Protein AF-0000000086130783 (afdb_homodimer)

Nearest PDB structures (foldseek):
  8cgx-assembly1_A  TM=9.497E-01  e=1.795E-21  Neurospora crassa
  8qnu-assembly1_A  TM=9.470E-01  e=1.239E-20  Metarhizium robertsii
  8qlx-assembly1_A  TM=9.539E-01  e=2.656E-20  Pyricularia grisea
  8qlw-assembly1_A-2  TM=9.374E-01  e=4.646E-20  Purpureocillium lilacinum
  8qlu-assembly1_A-2  TM=9.446E-01  e=1.550E-18  Aspergillus fumigatus

InterPro domains:
  IPR001884 Translation elongation factor IF5A-like [PTHR11673] (7-149)
  IPR008991 Translation protein SH3-like domain superfamily [SSF50104] (8-76)
  IPR012340 Nucleic acid-binding, OB-fold [G3DSA:2.40.50.140] (77-151)
  IPR012340 Nucleic acid-binding, OB-fold [SSF50249] (79-147)
  IPR014722 Large ribosomal subunit protein uL2, domain 2 [G3DSA:2.30.30.30] (4-76)
  IPR020189 Translation initiation factor 5A, C-terminal [PF01287] (79-144)
  IPR037318 Hex1, S1 domain [cd04469] (77-151)
  IPR048670 Translation initiation factor 5A-like, N-terminal [PF21485] (9-58)

Sequence (302 aa):
MGYFDEDVTIPCHHIRIGDILMLQGHPCQVIRISSSNATGQHRYLGVDLFTKQLHEESSQVHNPAPSVVVQTMRGPIMKQYRVLDLQDGNVVAMTETGDVKQSLPVSEQSNLWERLSKAFDSGRGSLRVLVVHHHGKEMAVDMKVLHGSSLMGYFDEDVTIPCHHIRIGDILMLQGHPCQVIRISSSNATGQHRYLGVDLFTKQLHEESSQVHNPAPSVVVQTMRGPIMKQYRVLDLQDGNVVAMTETGDVKQSLPVSEQSNLWERLSKAFDSGRGSLRVLVVHHHGKEMAVDMKVLHGSSL

pLDDT: mean 90.63, std 14.12, range [24.47, 98.81]

Structure (mmCIF, N/CA/C/O backbone):
data_AF-0000000086130783-model_v1
#
loop_
_entity.id
_entity.type
_entity.pdbx_description
1 polymer 'Translational initiation'
#
loop_
_atom_site.group_PDB
_atom_site.id
_atom_site.type_symbol
_atom_site.label_atom_id
_atom_site.label_alt_id
_atom_site.label_comp_id
_atom_site.label_asym_id
_atom_site.label_entity_id
_atom_site.label_seq_id
_atom_site.pdbx_PDB_ins_code
_atom_site.Cartn_x
_atom_site.Cartn_y
_atom_site.Cartn_z
_atom_site.occupancy
_atom_site.B_iso_or_equiv
_atom_site.auth_seq_id
_atom_site.auth_comp_id
_atom_site.auth_asym_id
_atom_site.auth_atom_id
_atom_site.pdbx_PDB_model_num
ATOM 1 N N . MET A 1 1 ? 9.125 9.633 27.062 1 25.17 1 MET A N 1
ATOM 2 C CA . MET A 1 1 ? 8.125 9.727 26 1 25.17 1 MET A CA 1
ATOM 3 C C . MET A 1 1 ? 8.336 8.633 24.953 1 25.17 1 MET A C 1
ATOM 5 O O . MET A 1 1 ? 9.398 8.562 24.344 1 25.17 1 MET A O 1
ATOM 9 N N . GLY A 1 2 ? 8.047 7.445 25.25 1 31.38 2 GLY A N 1
ATOM 10 C CA . GLY A 1 2 ? 8.375 6.238 24.5 1 31.38 2 GLY A CA 1
ATOM 11 C C . GLY A 1 2 ? 8.266 6.422 23 1 31.38 2 GLY A C 1
ATOM 12 O O . GLY A 1 2 ? 7.199 6.785 22.484 1 31.38 2 GLY A O 1
ATOM 13 N N . TYR A 1 3 ? 9.352 6.895 22.359 1 35.22 3 TYR A N 1
ATOM 14 C CA . TYR A 1 3 ? 9.445 6.949 20.906 1 35.22 3 TYR A CA 1
ATOM 15 C C . TYR A 1 3 ? 8.742 5.75 20.266 1 35.22 3 TYR A C 1
ATOM 17 O O . TYR A 1 3 ? 9.094 4.602 20.547 1 35.22 3 TYR A O 1
ATOM 25 N N . PHE A 1 4 ? 7.559 5.539 20.547 1 43.38 4 PHE A N 1
ATOM 26 C CA . PHE A 1 4 ? 6.926 4.559 19.672 1 43.38 4 PHE A CA 1
ATOM 27 C C . PHE A 1 4 ? 7.613 4.52 18.312 1 43.38 4 PHE A C 1
ATOM 29 O O . PHE A 1 4 ? 7.762 5.555 17.656 1 43.38 4 PHE A O 1
ATOM 36 N N . ASP A 1 5 ? 8.852 4.098 18.172 1 52.47 5 ASP A N 1
ATOM 37 C CA . ASP A 1 5 ? 9.555 3.818 16.922 1 52.47 5 ASP A CA 1
ATOM 38 C C . ASP A 1 5 ? 8.578 3.488 15.805 1 52.47 5 ASP A C 1
ATOM 40 O O . ASP A 1 5 ? 7.988 2.406 15.781 1 52.47 5 ASP A O 1
ATOM 44 N N . GLU A 1 6 ? 7.5 4.309 15.391 1 69.94 6 GLU A N 1
ATOM 45 C CA . GLU A 1 6 ? 6.133 4.195 14.891 1 69.94 6 GLU A CA 1
ATOM 46 C C . GLU A 1 6 ? 6.117 3.965 13.383 1 69.94 6 GLU A C 1
ATOM 48 O O . GLU A 1 6 ? 5.859 4.891 12.609 1 69.94 6 GLU A O 1
ATOM 53 N N . ASP A 1 7 ? 6.816 2.984 12.93 1 89.56 7 ASP A N 1
ATOM 54 C CA . ASP A 1 7 ? 6.707 2.674 11.508 1 89.56 7 ASP A CA 1
ATOM 55 C C . ASP A 1 7 ? 5.547 1.715 11.242 1 89.56 7 ASP A C 1
ATOM 57 O O . ASP A 1 7 ? 5.051 1.067 12.164 1 89.56 7 ASP A O 1
ATOM 61 N N . VAL A 1 8 ? 5.105 1.788 10.102 1 93.62 8 VAL A N 1
ATOM 62 C CA . VAL A 1 8 ? 4.094 0.854 9.625 1 93.62 8 VAL A CA 1
ATOM 63 C C . VAL A 1 8 ? 4.703 -0.081 8.578 1 93.62 8 VAL A C 1
ATOM 65 O O . VAL A 1 8 ? 5.633 0.3 7.863 1 93.62 8 VAL A O 1
ATOM 68 N N . THR A 1 9 ? 4.254 -1.337 8.539 1 95.56 9 THR A N 1
ATOM 69 C CA . THR A 1 9 ? 4.684 -2.301 7.531 1 95.56 9 THR A CA 1
ATOM 70 C C . THR A 1 9 ? 3.754 -2.271 6.32 1 95.56 9 THR A C 1
ATOM 72 O O . THR A 1 9 ? 2.531 -2.262 6.473 1 95.56 9 THR A O 1
ATOM 75 N N . ILE A 1 10 ? 4.328 -2.305 5.121 1 97.38 10 ILE A N 1
ATOM 76 C CA . ILE A 1 10 ? 3.562 -2.176 3.889 1 97.38 10 ILE A CA 1
ATOM 77 C C . ILE A 1 10 ? 3.918 -3.318 2.939 1 97.38 10 ILE A C 1
ATOM 79 O O . ILE A 1 10 ? 5.09 -3.51 2.602 1 97.38 10 ILE A O 1
ATOM 83 N N . PRO A 1 11 ? 2.955 -4.098 2.467 1 96.38 11 PRO A N 1
ATOM 84 C CA . PRO A 1 11 ? 3.287 -5.059 1.41 1 96.38 11 PRO A CA 1
ATOM 85 C C . PRO A 1 11 ? 3.84 -4.383 0.156 1 96.38 11 PRO A C 1
ATOM 87 O O . PRO A 1 11 ? 3.27 -3.4 -0.323 1 96.38 11 PRO A O 1
ATOM 90 N N . CYS A 1 12 ? 4.852 -4.883 -0.458 1 96.94 12 CYS A N 1
ATOM 91 C CA . CYS A 1 12 ? 5.656 -4.219 -1.479 1 96.94 12 CYS A CA 1
ATOM 92 C C . CYS A 1 12 ? 4.848 -3.998 -2.752 1 96.94 12 CYS A C 1
ATOM 94 O O . CYS A 1 12 ? 5.039 -3 -3.449 1 96.94 12 CYS A O 1
ATOM 96 N N . HIS A 1 13 ? 4.043 -4.945 -3.059 1 93.31 13 HIS A N 1
ATOM 97 C CA . HIS A 1 13 ? 3.352 -4.848 -4.34 1 93.31 13 HIS A CA 1
ATOM 98 C C . HIS A 1 13 ? 2.42 -3.641 -4.375 1 93.31 13 HIS A C 1
ATOM 100 O O . HIS A 1 13 ? 1.948 -3.246 -5.441 1 93.31 13 HIS A O 1
ATOM 106 N N . HIS A 1 14 ? 2.123 -2.939 -3.213 1 97.19 14 HIS A N 1
ATOM 107 C CA . HIS A 1 14 ? 1.274 -1.756 -3.156 1 97.19 14 HIS A CA 1
ATOM 108 C C . HIS A 1 14 ? 2.105 -0.479 -3.211 1 97.19 14 HIS A C 1
ATOM 110 O O . HIS A 1 14 ? 1.555 0.621 -3.309 1 97.19 14 HIS A O 1
ATOM 116 N N . ILE A 1 15 ? 3.359 -0.561 -3.117 1 98.06 15 ILE A N 1
ATOM 117 C CA . ILE A 1 15 ? 4.23 0.609 -3.068 1 98.06 15 ILE A CA 1
ATOM 118 C C . ILE A 1 15 ? 4.496 1.112 -4.484 1 98.06 15 ILE A C 1
ATOM 120 O O . ILE A 1 15 ? 4.73 0.318 -5.398 1 98.06 15 ILE A O 1
ATOM 124 N N . ARG A 1 16 ? 4.43 2.395 -4.703 1 97.44 16 ARG A N 1
ATOM 125 C CA . ARG A 1 16 ? 4.668 3.039 -5.992 1 97.44 16 ARG A CA 1
ATOM 126 C C . ARG A 1 16 ? 5.668 4.184 -5.855 1 97.44 16 ARG A C 1
ATOM 128 O O . ARG A 1 16 ? 5.98 4.609 -4.742 1 97.44 16 ARG A O 1
ATOM 135 N N . ILE A 1 17 ? 6.152 4.566 -7.062 1 97.5 17 ILE A N 1
ATOM 136 C CA . ILE A 1 17 ? 6.996 5.754 -7.098 1 97.5 17 ILE A CA 1
ATOM 137 C C . ILE A 1 17 ? 6.238 6.941 -6.516 1 97.5 17 ILE A C 1
ATOM 139 O O . ILE A 1 17 ? 5.055 7.137 -6.812 1 97.5 17 ILE A O 1
ATOM 143 N N . GLY A 1 18 ? 6.855 7.742 -5.68 1 96.12 18 GLY A N 1
ATOM 144 C CA . GLY A 1 18 ? 6.238 8.883 -5.023 1 96.12 18 GLY A CA 1
ATOM 145 C C . GLY A 1 18 ? 5.844 8.602 -3.584 1 96.12 18 GLY A C 1
ATOM 146 O O . GLY A 1 18 ? 5.656 9.531 -2.795 1 96.12 18 GLY A O 1
ATOM 147 N N . ASP A 1 19 ? 5.688 7.309 -3.207 1 97.12 19 ASP A N 1
ATOM 148 C CA . ASP A 1 19 ? 5.402 6.945 -1.822 1 97.12 19 ASP A CA 1
ATOM 149 C C . ASP A 1 19 ? 6.594 7.246 -0.917 1 97.12 19 ASP A C 1
ATOM 151 O O . ASP A 1 19 ? 7.719 7.398 -1.396 1 97.12 19 ASP A O 1
ATOM 155 N N . ILE A 1 20 ? 6.34 7.379 0.334 1 97.06 20 ILE A N 1
ATOM 156 C CA . ILE A 1 20 ? 7.395 7.648 1.306 1 97.06 20 ILE A CA 1
ATOM 157 C C . ILE A 1 20 ? 7.688 6.387 2.113 1 97.06 20 ILE A C 1
ATOM 159 O O . ILE A 1 20 ? 6.77 5.758 2.648 1 97.06 20 ILE A O 1
ATOM 163 N N . LEU A 1 21 ? 8.898 5.984 2.186 1 98.12 21 LEU A N 1
ATOM 164 C CA . LEU A 1 21 ? 9.391 4.82 2.92 1 98.12 21 LEU A CA 1
ATOM 165 C C . LEU A 1 21 ? 10.547 5.203 3.834 1 98.12 21 LEU A C 1
ATOM 167 O O . LEU A 1 21 ? 11.188 6.234 3.627 1 98.12 21 LEU A O 1
ATOM 171 N N . MET A 1 22 ? 10.703 4.391 4.84 1 98.12 22 MET A N 1
ATOM 172 C CA . MET A 1 22 ? 11.953 4.434 5.598 1 98.12 22 MET A CA 1
ATOM 173 C C . MET A 1 22 ? 13.039 3.629 4.895 1 98.12 22 MET A C 1
ATOM 175 O O . MET A 1 22 ? 12.992 2.398 4.871 1 98.12 22 MET A O 1
ATOM 179 N N . LEU A 1 23 ? 14 4.305 4.309 1 98.31 23 LEU A N 1
ATOM 180 C CA . LEU A 1 23 ? 15.141 3.656 3.662 1 98.31 23 LEU A CA 1
ATOM 181 C C . LEU A 1 23 ? 16.422 3.912 4.438 1 98.31 23 LEU A C 1
ATOM 183 O O . LEU A 1 23 ? 16.859 5.059 4.559 1 98.31 23 LEU A O 1
ATOM 187 N N . GLN A 1 24 ? 16.969 2.818 4.934 1 97.94 24 GLN A N 1
ATOM 188 C CA . GLN A 1 24 ? 18.188 2.906 5.746 1 97.94 24 GLN A CA 1
ATOM 189 C C . GLN A 1 24 ? 18.016 3.926 6.871 1 97.94 24 GLN A C 1
ATOM 191 O O . GLN A 1 24 ? 18.906 4.746 7.105 1 97.94 24 GLN A O 1
ATOM 196 N N . GLY A 1 25 ? 16.859 3.934 7.461 1 96.56 25 GLY A N 1
ATOM 197 C CA . GLY A 1 25 ? 16.594 4.742 8.641 1 96.56 25 GLY A CA 1
ATOM 198 C C . GLY A 1 25 ? 16.219 6.18 8.305 1 96.56 25 GLY A C 1
ATOM 199 O O . GLY A 1 25 ? 16.141 7.027 9.195 1 96.56 25 GLY A O 1
ATOM 200 N N . HIS A 1 26 ? 16.078 6.52 7.012 1 97.06 26 HIS A N 1
ATOM 201 C CA . HIS A 1 26 ? 15.734 7.871 6.574 1 97.06 26 HIS A CA 1
ATOM 202 C C . HIS A 1 26 ? 14.398 7.895 5.844 1 97.06 26 HIS A C 1
ATOM 204 O O . HIS A 1 26 ? 14.141 7.043 4.988 1 97.06 26 HIS A O 1
ATOM 210 N N . PRO A 1 27 ? 13.461 8.844 6.262 1 97.12 27 PRO A N 1
ATOM 211 C CA . PRO A 1 27 ? 12.242 8.992 5.457 1 97.12 27 PRO A CA 1
ATOM 212 C C . PRO A 1 27 ? 12.531 9.5 4.043 1 97.12 27 PRO A C 1
ATOM 214 O O . PRO A 1 27 ? 13.016 10.625 3.875 1 97.12 27 PRO A O 1
ATOM 217 N N . CYS A 1 28 ? 12.195 8.672 3.033 1 97.81 28 CYS A N 1
ATOM 218 C CA . CYS A 1 28 ? 12.539 8.984 1.653 1 97.81 28 CYS A CA 1
ATOM 219 C C . CYS A 1 28 ? 11.328 8.875 0.744 1 97.81 28 CYS A C 1
ATOM 221 O O . CYS A 1 28 ? 10.477 8.008 0.938 1 97.81 28 CYS A O 1
ATOM 223 N N . GLN A 1 29 ? 11.273 9.75 -0.178 1 97.56 29 GLN A N 1
ATOM 224 C CA . GLN A 1 29 ? 10.328 9.57 -1.27 1 97.56 29 GLN A CA 1
ATOM 225 C C . GLN A 1 29 ? 10.898 8.656 -2.352 1 97.56 29 GLN A C 1
ATOM 227 O O . GLN A 1 29 ? 11.992 8.906 -2.863 1 97.56 29 GLN A O 1
ATOM 232 N N . VAL A 1 30 ? 10.203 7.645 -2.723 1 98.5 30 VAL A N 1
ATOM 233 C CA . VAL A 1 30 ? 10.664 6.648 -3.686 1 98.5 30 VAL A CA 1
ATOM 234 C C . VAL A 1 30 ? 10.719 7.262 -5.082 1 98.5 30 VAL A C 1
ATOM 236 O O . VAL A 1 30 ? 9.742 7.863 -5.543 1 98.5 30 VAL A O 1
ATOM 239 N N . ILE A 1 31 ? 11.812 7.086 -5.773 1 98.31 31 ILE A N 1
ATOM 240 C CA . ILE A 1 31 ? 11.93 7.648 -7.113 1 98.31 31 ILE A CA 1
ATOM 241 C C . ILE A 1 31 ? 12.227 6.535 -8.117 1 98.31 31 ILE A C 1
ATOM 243 O O . ILE A 1 31 ? 12.141 6.742 -9.328 1 98.31 31 ILE A O 1
ATOM 247 N N . ARG A 1 32 ? 12.625 5.367 -7.609 1 98.44 32 ARG A N 1
ATOM 248 C CA . ARG A 1 32 ? 12.883 4.219 -8.477 1 98.44 32 ARG A CA 1
ATOM 249 C C . ARG A 1 32 ? 12.586 2.91 -7.746 1 98.44 32 ARG A C 1
ATOM 251 O O . ARG A 1 32 ? 12.891 2.773 -6.559 1 98.44 32 ARG A O 1
ATOM 258 N N . ILE A 1 33 ? 12.008 2.012 -8.391 1 98.19 33 ILE A N 1
ATOM 259 C CA . ILE A 1 33 ? 11.758 0.654 -7.918 1 98.19 33 ILE A CA 1
ATOM 260 C C . ILE A 1 33 ? 12.352 -0.352 -8.906 1 98.19 33 ILE A C 1
ATOM 262 O O . ILE A 1 33 ? 12.117 -0.257 -10.109 1 98.19 33 ILE A O 1
ATOM 266 N N . SER A 1 34 ? 13.039 -1.198 -8.453 1 95.75 34 SER A N 1
ATOM 267 C CA . SER A 1 34 ? 13.617 -2.27 -9.266 1 95.75 34 SER A CA 1
ATOM 268 C C . SER A 1 34 ? 13.492 -3.617 -8.562 1 95.75 34 SER A C 1
ATOM 270 O O . SER A 1 34 ? 12.859 -3.721 -7.508 1 95.75 34 SER A O 1
ATOM 272 N N . SER A 1 35 ? 13.82 -4.648 -9.242 1 90.5 35 SER A N 1
ATOM 273 C CA . SER A 1 35 ? 13.75 -5.977 -8.641 1 90.5 35 SER A CA 1
ATOM 274 C C . SER A 1 35 ? 15.078 -6.715 -8.789 1 90.5 35 SER A C 1
ATOM 276 O O . SER A 1 35 ? 15.789 -6.531 -9.781 1 90.5 35 SER A O 1
ATOM 278 N N . SER A 1 36 ? 15.391 -7.461 -7.773 1 87 36 SER A N 1
ATOM 279 C CA . SER A 1 36 ? 16.562 -8.336 -7.832 1 87 36 SER A CA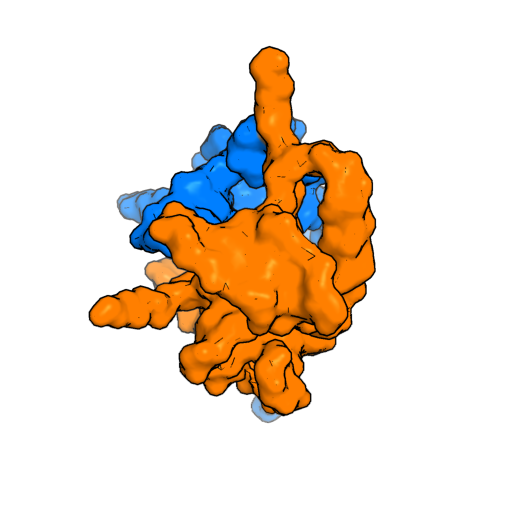 1
ATOM 280 C C . SER A 1 36 ? 16.266 -9.594 -8.633 1 87 36 SER A C 1
ATOM 282 O O . SER A 1 36 ? 15.336 -10.336 -8.32 1 87 36 SER A O 1
ATOM 284 N N . ASN A 1 37 ? 17.031 -9.891 -9.539 1 77.5 37 ASN A N 1
ATOM 285 C CA . ASN A 1 37 ? 16.844 -11.094 -10.344 1 77.5 37 ASN A CA 1
ATOM 286 C C . ASN A 1 37 ? 17.141 -12.352 -9.539 1 77.5 37 ASN A C 1
ATOM 288 O O . ASN A 1 37 ? 16.469 -13.375 -9.719 1 77.5 37 ASN A O 1
ATOM 292 N N . ALA A 1 38 ? 18.172 -12.227 -8.672 1 76 38 ALA A N 1
ATOM 293 C CA . ALA A 1 38 ? 18.625 -13.383 -7.91 1 76 38 ALA A CA 1
ATOM 294 C C . ALA A 1 38 ? 17.609 -13.773 -6.84 1 76 38 ALA A C 1
ATOM 296 O O . ALA A 1 38 ? 17.281 -14.953 -6.684 1 76 38 ALA A O 1
ATOM 297 N N . THR A 1 39 ? 17.062 -12.867 -6.168 1 81.19 39 THR A N 1
ATOM 298 C CA . THR A 1 39 ? 16.234 -13.156 -5 1 81.19 39 THR A CA 1
ATOM 299 C C . THR A 1 39 ? 14.773 -12.844 -5.285 1 81.19 39 THR A C 1
ATOM 301 O O . THR A 1 39 ? 13.883 -13.305 -4.57 1 81.19 39 THR A O 1
ATOM 304 N N . GLY A 1 40 ? 14.562 -12.008 -6.305 1 85.75 40 GLY A N 1
ATOM 305 C CA . GLY A 1 40 ? 13.211 -11.555 -6.578 1 85.75 40 GLY A CA 1
ATOM 306 C C . GLY A 1 40 ? 12.766 -10.414 -5.684 1 85.75 40 GLY A C 1
ATOM 307 O O . GLY A 1 40 ? 11.609 -9.984 -5.742 1 85.75 40 GLY A O 1
ATOM 308 N N . GLN A 1 41 ? 13.648 -9.883 -4.871 1 92.19 41 GLN A N 1
ATOM 309 C CA . GLN A 1 41 ? 13.328 -8.797 -3.955 1 92.19 41 GLN A CA 1
ATOM 310 C C . GLN A 1 41 ? 13.133 -7.484 -4.707 1 92.19 41 GLN A C 1
ATOM 312 O O . GLN A 1 41 ? 13.797 -7.238 -5.719 1 92.19 41 GLN A O 1
ATOM 317 N N . HIS A 1 42 ? 12.242 -6.672 -4.215 1 96.19 42 HIS A N 1
ATOM 318 C CA . HIS A 1 42 ? 12.133 -5.297 -4.695 1 96.19 42 HIS A CA 1
ATOM 319 C C . HIS A 1 42 ? 13.203 -4.41 -4.082 1 96.19 42 HIS A C 1
ATOM 321 O O . HIS A 1 42 ? 13.555 -4.566 -2.908 1 96.19 42 HIS A O 1
ATOM 327 N N . ARG A 1 43 ? 13.703 -3.588 -4.863 1 97.19 43 ARG A N 1
ATOM 328 C CA . ARG A 1 43 ? 14.672 -2.594 -4.422 1 97.19 43 ARG A CA 1
ATOM 329 C C . ARG A 1 43 ? 14.148 -1.179 -4.637 1 97.19 43 ARG A C 1
ATOM 331 O O . ARG A 1 43 ? 13.664 -0.849 -5.719 1 97.19 43 ARG A O 1
ATOM 338 N N . TYR A 1 44 ? 14.227 -0.356 -3.584 1 98.56 44 TYR A N 1
ATOM 339 C CA . TYR A 1 44 ? 13.68 0.998 -3.617 1 98.56 44 TYR A CA 1
ATOM 340 C C . TYR A 1 44 ? 14.789 2.033 -3.48 1 98.56 44 TYR A C 1
ATOM 342 O O . TYR A 1 44 ? 15.57 1.994 -2.527 1 98.56 44 TYR A O 1
ATOM 350 N N . LEU A 1 45 ? 14.891 2.891 -4.441 1 98.81 45 LEU A N 1
ATOM 351 C CA . LEU A 1 45 ? 15.719 4.09 -4.359 1 98.81 45 LEU A CA 1
ATOM 352 C C . LEU A 1 45 ? 14.867 5.32 -4.062 1 98.81 45 LEU A C 1
ATOM 354 O O . LEU A 1 45 ? 13.82 5.52 -4.684 1 98.81 45 LEU A O 1
ATOM 358 N N . GLY A 1 46 ? 15.273 6.094 -3.082 1 98.56 46 GLY A N 1
ATOM 359 C CA . GLY A 1 46 ? 14.508 7.277 -2.732 1 98.56 46 GLY A CA 1
ATOM 360 C C . GLY A 1 46 ? 15.383 8.445 -2.316 1 98.56 46 GLY A C 1
ATOM 361 O O . GLY A 1 46 ? 16.578 8.289 -2.084 1 98.56 46 GLY A O 1
ATOM 362 N N . VAL A 1 47 ? 14.828 9.625 -2.307 1 97.81 47 VAL A N 1
ATOM 363 C CA . VAL A 1 47 ? 15.453 10.867 -1.865 1 97.81 47 VAL A CA 1
ATOM 364 C C . VAL A 1 47 ? 14.969 11.219 -0.457 1 97.81 47 VAL A C 1
ATOM 366 O O . VAL A 1 47 ? 13.766 11.305 -0.208 1 97.81 47 VAL A O 1
ATOM 369 N N . ASP A 1 48 ? 15.906 11.352 0.475 1 97.62 48 ASP A N 1
ATOM 370 C CA . ASP A 1 48 ? 15.578 11.734 1.847 1 97.62 48 ASP A CA 1
ATOM 371 C C . ASP A 1 48 ? 14.844 13.07 1.885 1 97.62 48 ASP A C 1
ATOM 373 O O . ASP A 1 48 ? 15.289 14.047 1.287 1 97.62 48 ASP A O 1
ATOM 377 N N . LEU A 1 49 ? 13.789 13.117 2.629 1 96.38 49 LEU A N 1
ATOM 378 C CA . LEU A 1 49 ? 12.93 14.297 2.668 1 96.38 49 LEU A CA 1
ATOM 379 C C . LEU A 1 49 ? 13.648 15.469 3.311 1 96.38 49 LEU A C 1
ATOM 381 O O . LEU A 1 49 ? 13.367 16.625 2.99 1 96.38 49 LEU A O 1
ATOM 385 N N . PHE A 1 50 ? 14.57 15.227 4.191 1 96.31 50 PHE A N 1
ATOM 386 C CA . PHE A 1 50 ? 15.188 16.297 4.973 1 96.31 50 PHE A CA 1
ATOM 387 C C . PHE A 1 50 ? 16.562 16.641 4.422 1 96.31 50 PHE A C 1
ATOM 389 O O . PHE A 1 50 ? 16.906 17.812 4.262 1 96.31 50 PHE A O 1
ATOM 396 N N . THR A 1 51 ? 17.359 15.625 4.094 1 96.25 51 THR A N 1
ATOM 397 C CA . THR A 1 51 ? 18.766 15.875 3.742 1 96.25 51 THR A CA 1
ATOM 398 C C . THR A 1 51 ? 18.938 15.914 2.227 1 96.25 51 THR A C 1
ATOM 400 O O . THR A 1 51 ? 19.953 16.375 1.729 1 96.25 51 THR A O 1
ATOM 403 N N . LYS A 1 52 ? 18.047 15.391 1.46 1 96.44 52 LYS A N 1
ATOM 404 C CA . LYS A 1 52 ? 18.062 15.297 0.003 1 96.44 52 LYS A CA 1
ATOM 405 C C . LYS A 1 52 ? 19.094 14.281 -0.475 1 96.44 52 LYS A C 1
ATOM 407 O O . LYS A 1 52 ? 19.422 14.234 -1.662 1 96.44 52 LYS A O 1
ATOM 412 N N . GLN A 1 53 ? 19.547 13.516 0.423 1 98.31 53 GLN A N 1
ATOM 413 C CA . GLN A 1 53 ? 20.469 12.445 0.063 1 98.31 53 GLN A CA 1
ATOM 414 C C . GLN A 1 53 ? 19.719 11.234 -0.492 1 98.31 53 GLN A C 1
ATOM 416 O O . GLN A 1 53 ? 18.578 10.984 -0.118 1 98.31 53 GLN A O 1
ATOM 421 N N . LEU A 1 54 ? 20.375 10.516 -1.336 1 98.69 54 LEU A N 1
ATOM 422 C CA . LEU A 1 54 ? 19.828 9.289 -1.895 1 98.69 54 LEU A CA 1
ATOM 423 C C . LEU A 1 54 ? 20.031 8.109 -0.948 1 98.69 54 LEU A C 1
ATOM 425 O O . LEU A 1 54 ? 21.109 7.98 -0.35 1 98.69 54 LEU A O 1
ATOM 429 N N . HIS A 1 55 ? 19.031 7.336 -0.718 1 98.75 55 HIS A N 1
ATOM 430 C CA . HIS A 1 55 ? 19.141 6.078 0.014 1 98.75 55 HIS A CA 1
ATOM 431 C C . HIS A 1 55 ? 18.438 4.945 -0.738 1 98.75 55 HIS A C 1
ATOM 433 O O . HIS A 1 55 ? 17.422 5.168 -1.403 1 98.75 55 HIS A O 1
ATOM 439 N N . GLU A 1 56 ? 19 3.742 -0.636 1 98.62 56 GLU A N 1
ATOM 440 C CA . GLU A 1 56 ? 18.438 2.551 -1.271 1 98.62 56 GLU A CA 1
ATOM 441 C C . GLU A 1 56 ? 18.312 1.404 -0.273 1 98.62 56 GLU A C 1
ATOM 443 O O . GLU A 1 56 ? 19.188 1.207 0.572 1 98.62 56 GLU A O 1
ATOM 448 N N . GLU A 1 57 ? 17.25 0.675 -0.359 1 98.31 57 GLU A N 1
ATOM 449 C CA . GLU A 1 57 ? 17.016 -0.475 0.51 1 98.31 57 GLU A CA 1
ATOM 450 C C . GLU A 1 57 ? 16.125 -1.508 -0.167 1 98.31 57 GLU A C 1
ATOM 452 O O . GLU A 1 57 ? 15.234 -1.151 -0.938 1 98.31 57 GLU A O 1
ATOM 457 N N . SER A 1 58 ? 16.359 -2.797 0.08 1 97.81 58 SER A N 1
ATOM 458 C CA . SER A 1 58 ? 15.57 -3.889 -0.479 1 97.81 58 SER A CA 1
ATOM 459 C C . SER A 1 58 ? 14.445 -4.297 0.465 1 97.81 58 SER A C 1
ATOM 461 O O . SER A 1 58 ? 14.508 -4.035 1.668 1 97.81 58 SER A O 1
ATOM 463 N N . SER A 1 59 ? 13.453 -4.93 -0.122 1 98 59 SER A N 1
ATOM 464 C CA . SER A 1 59 ? 12.32 -5.418 0.648 1 98 59 SER A CA 1
ATOM 465 C C . SER A 1 59 ? 12.734 -6.523 1.612 1 98 59 SER A C 1
ATOM 467 O O . SER A 1 59 ? 13.734 -7.207 1.387 1 98 59 SER A O 1
ATOM 469 N N . GLN A 1 60 ? 12.047 -6.637 2.689 1 96.75 60 GLN A N 1
ATOM 470 C CA . GLN A 1 60 ? 12.172 -7.77 3.602 1 96.75 60 GLN A CA 1
ATOM 471 C C . GLN A 1 60 ? 11.289 -8.93 3.158 1 96.75 60 GLN A C 1
ATOM 473 O O . GLN A 1 60 ? 10.102 -8.734 2.859 1 96.75 60 GLN A O 1
ATOM 478 N N . VAL A 1 61 ? 11.773 -10.117 3.094 1 94.19 61 VAL A N 1
ATOM 479 C CA . VAL A 1 61 ? 11.039 -11.289 2.633 1 94.19 61 VAL A CA 1
ATOM 480 C C . VAL A 1 61 ? 10.656 -12.156 3.826 1 94.19 61 VAL A C 1
ATOM 482 O O . VAL A 1 61 ? 11.477 -12.414 4.707 1 94.19 61 VAL A O 1
ATOM 485 N N . HIS A 1 62 ? 9.414 -12.477 3.926 1 93.19 62 HIS A N 1
ATOM 486 C CA . HIS A 1 62 ? 8.891 -13.398 4.93 1 93.19 62 HIS A CA 1
ATOM 487 C C . HIS A 1 62 ? 8.164 -14.57 4.277 1 93.19 62 HIS A C 1
ATOM 489 O O . HIS A 1 62 ? 7.512 -14.406 3.242 1 93.19 62 HIS A O 1
ATOM 495 N N . ASN A 1 63 ? 8.297 -15.766 4.805 1 92.31 63 ASN A N 1
ATOM 496 C CA . ASN A 1 63 ? 7.598 -16.969 4.371 1 92.31 63 ASN A CA 1
ATOM 497 C C . ASN A 1 63 ? 6.766 -17.578 5.5 1 92.31 63 ASN A C 1
ATOM 499 O O . ASN A 1 63 ? 7.156 -18.578 6.09 1 92.31 63 ASN A O 1
ATOM 503 N N . PRO A 1 64 ? 5.578 -17 5.812 1 90 64 PRO A N 1
ATOM 504 C CA . PRO A 1 64 ? 4.793 -17.438 6.969 1 90 64 PRO A CA 1
ATOM 505 C C . PRO A 1 64 ? 4.23 -18.844 6.805 1 90 64 PRO A C 1
ATOM 507 O O . PRO A 1 64 ? 3.867 -19.484 7.793 1 90 64 PRO A O 1
ATOM 510 N N . ALA A 1 65 ? 4.027 -19.344 5.613 1 90.06 65 ALA A N 1
ATOM 511 C CA . ALA A 1 65 ? 3.529 -20.672 5.301 1 90.06 65 ALA A CA 1
ATOM 512 C C . ALA A 1 65 ? 4.086 -21.172 3.971 1 90.06 65 ALA A C 1
ATOM 514 O O . ALA A 1 65 ? 4.656 -20.406 3.201 1 90.06 65 ALA A O 1
ATOM 515 N N . PRO A 1 66 ? 3.953 -22.438 3.842 1 90.06 66 PRO A N 1
ATOM 516 C CA . PRO A 1 66 ? 4.395 -22.938 2.541 1 90.06 66 PRO A CA 1
ATOM 517 C C . PRO A 1 66 ? 3.736 -22.219 1.369 1 90.06 66 PRO A C 1
ATOM 519 O O . PRO A 1 66 ? 2.543 -21.906 1.421 1 90.06 66 PRO A O 1
ATOM 522 N N . SER A 1 67 ? 4.5 -21.891 0.366 1 92 67 SER A N 1
ATOM 523 C CA . SER A 1 67 ? 4.078 -21.266 -0.886 1 92 67 SER A CA 1
ATOM 524 C C . SER A 1 67 ? 3.652 -19.828 -0.669 1 92 67 SER A C 1
ATOM 526 O O . SER A 1 67 ? 3.088 -19.203 -1.567 1 92 67 SER A O 1
ATOM 528 N N . VAL A 1 68 ? 3.791 -19.344 0.541 1 92.25 68 VAL A N 1
ATOM 529 C CA . VAL A 1 68 ? 3.445 -17.953 0.804 1 92.25 68 VAL A CA 1
ATOM 530 C C . VAL A 1 68 ? 4.719 -17.125 0.937 1 92.25 68 VAL A C 1
ATOM 532 O O . VAL A 1 68 ? 5.582 -17.422 1.767 1 92.25 68 VAL A O 1
ATOM 535 N N . VAL A 1 69 ? 4.863 -16.188 0.044 1 90.19 69 VAL A N 1
ATOM 536 C CA . VAL A 1 69 ? 5.969 -15.242 0.113 1 90.19 69 VAL A CA 1
ATOM 537 C C . VAL A 1 69 ? 5.418 -13.828 0.289 1 90.19 69 VAL A C 1
ATOM 539 O O . VAL A 1 69 ? 4.633 -13.352 -0.537 1 90.19 69 VAL A O 1
ATOM 542 N N . VAL A 1 70 ? 5.789 -13.211 1.416 1 92.12 70 VAL A N 1
ATOM 543 C CA . VAL A 1 70 ? 5.379 -11.836 1.672 1 92.12 70 VAL A CA 1
ATOM 544 C C . VAL A 1 70 ? 6.605 -10.93 1.691 1 92.12 70 VAL A C 1
ATOM 546 O O . VAL A 1 70 ? 7.594 -11.219 2.371 1 92.12 70 VAL A O 1
ATOM 549 N N . GLN A 1 71 ? 6.602 -9.945 0.891 1 95.38 71 GLN A N 1
ATOM 550 C CA . GLN A 1 71 ? 7.648 -8.93 0.904 1 95.38 71 GLN A CA 1
ATOM 551 C C . GLN A 1 71 ? 7.113 -7.598 1.412 1 95.38 71 GLN A C 1
ATOM 553 O O . GLN A 1 71 ? 6.035 -7.16 1.007 1 95.38 71 GLN A O 1
ATOM 558 N N . THR A 1 72 ? 7.852 -6.973 2.324 1 97.56 72 THR A N 1
ATOM 559 C CA . THR A 1 72 ? 7.344 -5.746 2.928 1 97.56 72 THR A CA 1
ATOM 560 C C . THR A 1 72 ? 8.438 -4.691 3.012 1 97.56 72 THR A C 1
ATOM 562 O O . THR A 1 72 ? 9.625 -5.008 2.883 1 97.56 72 THR A O 1
ATOM 565 N N . MET A 1 73 ? 8.055 -3.5 3.123 1 98.19 73 MET A N 1
ATOM 566 C CA . MET A 1 73 ? 8.859 -2.338 3.484 1 98.19 73 MET A CA 1
ATOM 567 C C . MET A 1 73 ? 8.219 -1.573 4.641 1 98.19 73 MET A C 1
ATOM 569 O O . MET A 1 73 ? 7.051 -1.785 4.961 1 98.19 73 MET A O 1
ATOM 573 N N . ARG A 1 74 ? 9.039 -0.798 5.281 1 97.06 74 ARG A N 1
ATOM 574 C CA . ARG A 1 74 ? 8.547 0.036 6.371 1 97.06 74 ARG A CA 1
ATOM 575 C C . ARG A 1 74 ? 8.25 1.452 5.887 1 97.06 74 ARG A C 1
ATOM 577 O O . ARG A 1 74 ? 8.984 1.997 5.062 1 97.06 74 ARG A O 1
ATOM 584 N N . GLY A 1 75 ? 7.211 2.039 6.391 1 97.25 75 GLY A N 1
ATOM 585 C CA . GLY A 1 75 ? 6.875 3.439 6.188 1 97.25 75 GLY A CA 1
ATOM 586 C C . GLY A 1 75 ? 6.773 4.223 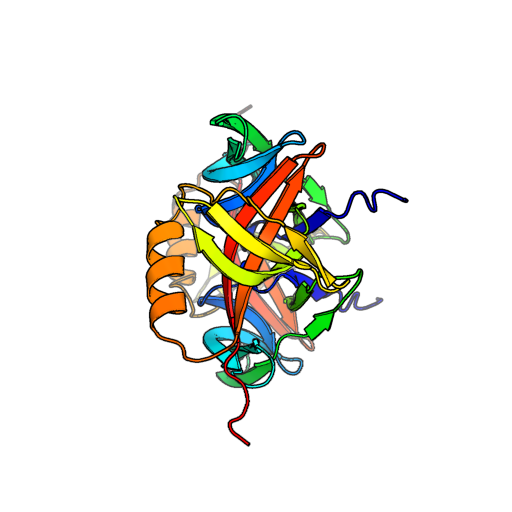7.48 1 97.25 75 GLY A C 1
ATOM 587 O O . GLY A 1 75 ? 6.516 3.65 8.539 1 97.25 75 GLY A O 1
ATOM 588 N N . PRO A 1 76 ? 7.004 5.5 7.406 1 94.94 76 PRO A N 1
ATOM 589 C CA . PRO A 1 76 ? 6.875 6.309 8.625 1 94.94 76 PRO A CA 1
ATOM 590 C C . PRO A 1 76 ? 5.422 6.512 9.047 1 94.94 76 PRO A C 1
ATOM 592 O O . PRO A 1 76 ? 4.523 6.516 8.195 1 94.94 76 PRO A O 1
ATOM 595 N N . ILE A 1 77 ? 5.238 6.652 10.305 1 92.75 77 ILE A N 1
ATOM 596 C CA . ILE A 1 77 ? 3.945 7.09 10.82 1 92.75 77 ILE A CA 1
ATOM 597 C C . ILE A 1 77 ? 3.824 8.609 10.688 1 92.75 77 ILE A C 1
ATOM 599 O O . ILE A 1 77 ? 4.723 9.344 11.094 1 92.75 77 ILE A O 1
ATOM 603 N N . MET A 1 78 ? 2.76 9.008 10.148 1 94.75 78 MET A N 1
ATOM 604 C CA . MET A 1 78 ? 2.533 10.438 9.969 1 94.75 78 MET A CA 1
ATOM 605 C C . MET A 1 78 ? 1.526 10.961 10.984 1 94.75 78 MET A C 1
ATOM 607 O O . MET A 1 78 ? 0.625 10.234 11.406 1 94.75 78 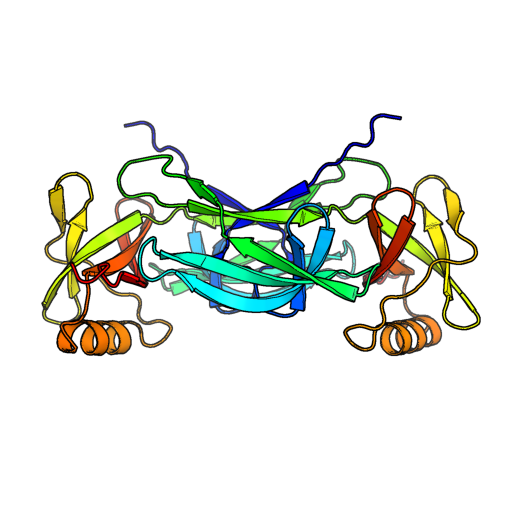MET A O 1
ATOM 611 N N . LYS A 1 79 ? 1.731 12.148 11.359 1 94.62 79 LYS A N 1
ATOM 612 C CA . LYS A 1 79 ? 0.784 12.852 12.219 1 94.62 79 LYS A CA 1
ATOM 613 C C . LYS A 1 79 ? -0.063 13.836 11.414 1 94.62 79 LYS A C 1
ATOM 615 O O . LYS A 1 79 ? 0.394 14.375 10.406 1 94.62 79 LYS A O 1
ATOM 620 N N . GLN A 1 80 ? -1.214 13.992 11.906 1 94.94 80 GLN A N 1
ATOM 621 C CA . GLN A 1 80 ? -2.119 14.93 11.25 1 94.94 80 GLN A CA 1
ATOM 622 C C . GLN A 1 80 ? -2.297 16.188 12.086 1 94.94 80 GLN A C 1
ATOM 624 O O . GLN A 1 80 ? -2.645 16.125 13.266 1 94.94 80 GLN A O 1
ATOM 629 N N . TYR A 1 81 ? -2.057 17.344 11.531 1 96.69 81 TYR A N 1
ATOM 630 C CA . TYR A 1 81 ? -2.246 18.641 12.18 1 96.69 81 TYR A CA 1
ATOM 631 C C . TYR A 1 81 ? -3.277 19.484 11.438 1 96.69 81 TYR A C 1
ATOM 633 O O . TYR A 1 81 ? -3.322 19.469 10.203 1 96.69 81 TYR A O 1
ATOM 641 N N . ARG A 1 82 ? -4.051 20.219 12.164 1 95.69 82 ARG A N 1
ATOM 642 C CA . ARG A 1 82 ? -4.988 21.156 11.547 1 95.69 82 ARG A CA 1
ATOM 643 C C . ARG A 1 82 ? -4.277 22.422 11.086 1 95.69 82 ARG A C 1
ATOM 645 O O . ARG A 1 82 ? -3.533 23.047 11.852 1 95.69 82 ARG A O 1
ATOM 652 N N . VAL A 1 83 ? -4.559 22.781 9.891 1 96.75 83 VAL A N 1
ATOM 653 C CA . VAL A 1 83 ? -3.934 23.984 9.352 1 96.75 83 VAL A CA 1
ATOM 654 C C . VAL A 1 83 ? -4.656 25.219 9.883 1 96.75 83 VAL A C 1
ATOM 656 O O . VAL A 1 83 ? -5.883 25.312 9.781 1 96.75 83 VAL A O 1
ATOM 659 N N . LEU A 1 84 ? -3.914 26.109 10.477 1 96.19 84 LEU A N 1
ATOM 660 C CA . LEU A 1 84 ? -4.469 27.359 11 1 96.19 84 LEU A CA 1
ATOM 661 C C . LEU A 1 84 ? -4.176 28.516 10.062 1 96.19 84 LEU A C 1
ATOM 663 O O . LEU A 1 84 ? -4.977 29.453 9.945 1 96.19 84 LEU A O 1
ATOM 667 N N . ASP A 1 85 ? -3.004 28.484 9.477 1 96.19 85 ASP A N 1
ATOM 668 C CA . ASP A 1 85 ? -2.584 29.578 8.602 1 96.19 85 ASP A CA 1
ATOM 669 C C . ASP A 1 85 ? -1.438 29.125 7.691 1 96.19 85 ASP A C 1
ATOM 671 O O . ASP A 1 85 ? -0.793 28.109 7.945 1 96.19 85 ASP A O 1
ATOM 675 N N . LEU A 1 86 ? -1.288 29.828 6.574 1 96.06 86 LEU A N 1
ATOM 676 C CA . LEU A 1 86 ? -0.161 29.688 5.664 1 96.06 86 LEU A CA 1
ATOM 677 C C . LEU A 1 86 ? 0.656 30.969 5.586 1 96.06 86 LEU A C 1
ATOM 679 O O . LEU A 1 86 ? 0.117 32.031 5.277 1 96.06 86 LEU A O 1
ATOM 683 N N . GLN A 1 87 ? 1.962 30.891 5.945 1 92.69 87 GLN A N 1
ATOM 684 C CA . GLN A 1 87 ? 2.793 32.094 5.988 1 92.69 87 GLN A CA 1
ATOM 685 C C . GLN A 1 87 ? 4.172 31.828 5.395 1 92.69 87 GLN A C 1
ATOM 687 O O . GLN A 1 87 ? 4.941 31.031 5.926 1 92.69 87 GLN A O 1
ATOM 692 N N . ASP A 1 88 ? 4.578 32.562 4.328 1 92.12 88 ASP A N 1
ATOM 693 C CA . ASP A 1 88 ? 5.93 32.594 3.779 1 92.12 88 ASP A CA 1
ATOM 694 C C . ASP A 1 88 ? 6.461 31.172 3.527 1 92.12 88 ASP A C 1
ATOM 696 O O . ASP A 1 88 ? 7.562 30.844 3.957 1 92.12 88 ASP A O 1
ATOM 700 N N . GLY A 1 89 ? 5.727 30.312 3.023 1 93.06 89 GLY A N 1
ATOM 701 C CA . GLY A 1 89 ? 6.184 28.984 2.641 1 93.06 89 GLY A CA 1
ATOM 702 C C . GLY A 1 89 ? 6.105 27.984 3.773 1 93.06 89 GLY A C 1
ATOM 703 O O . GLY A 1 89 ? 6.523 26.844 3.619 1 93.06 89 GLY A O 1
ATOM 704 N N . ASN A 1 90 ? 5.605 28.438 4.93 1 97.31 90 ASN A N 1
ATOM 705 C CA . ASN A 1 90 ? 5.426 27.562 6.086 1 97.31 90 ASN A CA 1
ATOM 706 C C . ASN A 1 90 ? 3.959 27.469 6.496 1 97.31 90 ASN A C 1
ATOM 708 O O . ASN A 1 90 ? 3.15 28.328 6.121 1 97.31 90 ASN A O 1
ATOM 712 N N . VAL A 1 91 ? 3.699 26.406 7.211 1 97.75 91 VAL A N 1
ATOM 713 C CA . VAL A 1 91 ? 2.342 26.188 7.699 1 97.75 91 VAL A CA 1
ATOM 714 C C . VAL A 1 91 ? 2.287 26.422 9.203 1 97.75 91 VAL A C 1
ATOM 716 O O . VAL A 1 91 ? 3.17 25.984 9.945 1 97.75 91 VAL A O 1
ATOM 719 N N . VAL A 1 92 ? 1.311 27.234 9.633 1 98 92 VAL A N 1
ATOM 720 C CA . VAL A 1 92 ? 0.932 27.281 11.039 1 98 92 VAL A CA 1
ATOM 721 C C . VAL A 1 92 ? -0.139 26.219 11.328 1 98 92 VAL A C 1
ATOM 723 O O . VAL A 1 92 ? -1.227 26.266 10.75 1 98 92 VAL A O 1
ATOM 726 N N . ALA A 1 93 ? 0.203 25.266 12.164 1 97.75 93 ALA A N 1
ATOM 727 C CA . ALA A 1 93 ? -0.705 24.141 12.336 1 97.75 93 ALA A CA 1
ATOM 728 C C . ALA A 1 93 ? -0.862 23.781 13.812 1 97.75 93 ALA A C 1
ATOM 730 O O . ALA A 1 93 ? 0.028 24.062 14.617 1 97.75 93 ALA A O 1
ATOM 731 N N . MET A 1 94 ? -2.006 23.156 14.078 1 97.44 94 MET A N 1
ATOM 732 C CA . MET A 1 94 ? -2.32 22.766 15.445 1 97.44 94 MET A CA 1
ATOM 733 C C . MET A 1 94 ? -2.398 21.25 15.57 1 97.44 94 MET A C 1
ATOM 735 O O . MET A 1 94 ? -3.041 20.578 14.75 1 97.44 94 MET A O 1
ATOM 739 N N . THR A 1 95 ? -1.641 20.734 16.578 1 95.94 95 THR A N 1
ATOM 740 C CA . THR A 1 95 ? -1.721 19.297 16.875 1 95.94 95 THR A CA 1
ATOM 741 C C . THR A 1 95 ? -3.051 18.969 17.547 1 95.94 95 THR A C 1
ATOM 743 O O . THR A 1 95 ? -3.805 19.859 17.938 1 95.94 95 THR A O 1
ATOM 746 N N . GLU A 1 96 ? -3.344 17.672 17.609 1 91.44 96 GLU A N 1
ATOM 747 C CA . GLU A 1 96 ? -4.566 17.234 18.281 1 91.44 96 GLU A CA 1
ATOM 748 C C . GLU A 1 96 ? -4.559 17.641 19.75 1 91.44 96 GLU A C 1
ATOM 750 O O . GLU A 1 96 ? -5.613 17.875 20.344 1 91.44 96 GLU A O 1
ATOM 755 N N . THR A 1 97 ? -3.389 17.719 20.328 1 93.31 97 THR A N 1
ATOM 756 C CA . THR A 1 97 ? -3.262 18.062 21.734 1 93.31 97 THR A CA 1
ATOM 757 C C . THR A 1 97 ? -3.354 19.562 21.953 1 93.31 97 THR A C 1
ATOM 759 O O . THR A 1 97 ? -3.275 20.047 23.078 1 93.31 97 THR A O 1
ATOM 762 N N . GLY A 1 98 ? -3.467 20.312 20.906 1 95 98 GLY A N 1
ATOM 763 C CA . GLY A 1 98 ? -3.693 21.75 21.031 1 95 98 GLY A CA 1
ATOM 764 C C . GLY A 1 98 ? -2.424 22.562 20.906 1 95 98 GLY A C 1
ATOM 765 O O . GLY A 1 98 ? -2.465 23.797 20.938 1 95 98 GLY A O 1
ATOM 766 N N . ASP A 1 99 ? -1.271 21.891 20.781 1 95.81 99 ASP A N 1
ATOM 767 C CA . ASP A 1 99 ? -0.027 22.609 20.531 1 95.81 99 ASP A CA 1
ATOM 768 C C . ASP A 1 99 ? -0.018 23.219 19.125 1 95.81 99 ASP A C 1
ATOM 770 O O . ASP A 1 99 ? -0.463 22.578 18.172 1 95.81 99 ASP A O 1
ATOM 774 N N . VAL A 1 100 ? 0.534 24.469 19.047 1 97.06 100 VAL A N 1
ATOM 775 C CA . VAL A 1 100 ? 0.568 25.141 17.75 1 97.06 100 VAL A CA 1
ATOM 776 C C . VAL A 1 100 ? 1.996 25.156 17.219 1 97.06 100 VAL A C 1
ATOM 778 O O . VAL A 1 100 ? 2.924 25.594 17.891 1 97.06 100 VAL A O 1
ATOM 781 N N . LYS A 1 101 ? 2.172 24.562 16.031 1 96.81 101 LYS A N 1
ATOM 782 C CA . LYS A 1 101 ? 3.406 24.672 15.258 1 96.81 101 LYS A CA 1
ATOM 783 C C . LYS A 1 101 ? 3.396 25.938 14.398 1 96.81 101 LYS A C 1
ATOM 785 O O . LYS A 1 101 ? 2.604 26.047 13.461 1 96.81 101 LYS A O 1
ATOM 790 N N . GLN A 1 102 ? 4.32 26.906 14.734 1 96.25 102 GLN A N 1
ATOM 791 C CA . GLN A 1 102 ? 4.262 28.234 14.109 1 96.25 102 GLN A CA 1
ATOM 792 C C . GLN A 1 102 ? 4.91 28.219 12.727 1 96.25 102 GLN A C 1
ATOM 794 O O . GLN A 1 102 ? 4.566 29.031 11.867 1 96.25 102 GLN A O 1
ATOM 799 N N . SER A 1 103 ? 5.91 27.359 12.57 1 96.81 103 SER A N 1
ATOM 800 C CA . SER A 1 103 ? 6.664 27.359 11.32 1 96.81 103 SER A CA 1
ATOM 801 C C . SER A 1 103 ? 6.977 25.938 10.867 1 96.81 103 SER A C 1
ATOM 803 O O . SER A 1 103 ? 8.133 25.516 10.906 1 96.81 103 SER A O 1
ATOM 805 N N . LEU A 1 104 ? 5.984 25.25 10.352 1 97.5 104 LEU A N 1
ATOM 806 C CA . LEU A 1 104 ? 6.16 23.891 9.828 1 97.5 104 LEU A CA 1
ATOM 807 C C . LEU A 1 104 ? 6.566 23.922 8.359 1 97.5 104 LEU A C 1
ATOM 809 O O . LEU A 1 104 ? 5.809 24.406 7.516 1 97.5 104 LEU A O 1
ATOM 813 N N . PRO A 1 105 ? 7.824 23.469 8.078 1 97.5 105 PRO A N 1
ATOM 814 C CA . PRO A 1 105 ? 8.203 23.438 6.66 1 97.5 105 PRO A CA 1
ATOM 815 C C . PRO A 1 105 ? 7.312 22.531 5.828 1 97.5 105 PRO A C 1
ATOM 817 O O . PRO A 1 105 ? 6.723 21.578 6.355 1 97.5 105 PRO A O 1
ATOM 820 N N . VAL A 1 106 ? 7.254 22.828 4.488 1 97.38 106 VAL A N 1
ATOM 821 C CA . VAL A 1 106 ? 6.445 22.062 3.547 1 97.38 106 VAL A CA 1
ATOM 822 C C . VAL A 1 106 ? 7.352 21.406 2.506 1 97.38 106 VAL A C 1
ATOM 824 O O . VAL A 1 106 ? 8.25 22.047 1.956 1 97.38 106 VAL A O 1
ATOM 827 N N . SER A 1 107 ? 7.09 20.125 2.365 1 95.25 107 SER A N 1
ATOM 828 C CA . SER A 1 107 ? 7.855 19.391 1.361 1 95.25 107 SER A CA 1
ATOM 829 C C . SER A 1 107 ? 7.758 20.062 -0.005 1 95.25 107 SER A C 1
ATOM 831 O O . SER A 1 107 ? 6.695 20.562 -0.382 1 95.25 107 SER A O 1
ATOM 833 N N . GLU A 1 108 ? 8.844 20.062 -0.693 1 90.44 108 GLU A N 1
ATOM 834 C CA . GLU A 1 108 ? 8.859 20.641 -2.031 1 90.44 108 GLU A CA 1
ATOM 835 C C . GLU A 1 108 ? 8.289 19.672 -3.064 1 90.44 108 GLU A C 1
ATOM 837 O O . GLU A 1 108 ? 8.094 20.047 -4.223 1 90.44 108 GLU A O 1
ATOM 842 N N . GLN A 1 109 ? 7.898 18.609 -2.637 1 84 109 GLN A N 1
ATOM 843 C CA . GLN A 1 109 ? 7.465 17.562 -3.553 1 84 109 GLN A CA 1
ATOM 844 C C . GLN A 1 109 ? 5.977 17.688 -3.873 1 84 109 GLN A C 1
ATOM 846 O O . GLN A 1 109 ? 5.23 18.312 -3.123 1 84 109 GLN A O 1
ATOM 851 N N . SER A 1 110 ? 5.566 17.172 -5.02 1 85.75 110 SER A N 1
ATOM 852 C CA . SER A 1 110 ? 4.184 17.047 -5.469 1 85.75 110 SER A CA 1
ATOM 853 C C . SER A 1 110 ? 3.475 18.406 -5.449 1 85.75 110 SER A C 1
ATOM 855 O O . SER A 1 110 ? 2.268 18.469 -5.207 1 85.75 110 SER A O 1
ATOM 857 N N . ASN A 1 111 ? 4.238 19.5 -5.582 1 92.94 111 ASN A N 1
ATOM 858 C CA . ASN A 1 111 ? 3.658 20.844 -5.59 1 92.94 111 ASN A CA 1
ATOM 859 C C . ASN A 1 111 ? 2.768 21.078 -4.375 1 92.94 111 ASN A C 1
ATOM 861 O O . ASN A 1 111 ? 1.707 21.688 -4.488 1 92.94 111 ASN A O 1
ATOM 865 N N . LEU A 1 112 ? 3.141 20.594 -3.322 1 94.88 112 LEU A N 1
ATOM 866 C CA . LEU A 1 112 ? 2.318 20.578 -2.117 1 94.88 112 LEU A CA 1
ATOM 867 C C . LEU A 1 112 ? 1.948 21.984 -1.69 1 94.88 112 LEU A C 1
ATOM 869 O O . LEU A 1 112 ? 0.802 22.25 -1.315 1 94.88 112 LEU A O 1
ATOM 873 N N . TRP A 1 113 ? 2.838 22.938 -1.759 1 96.06 113 TRP A N 1
ATOM 874 C CA . TRP A 1 113 ? 2.555 24.297 -1.309 1 96.06 113 TRP A CA 1
ATOM 875 C C . TRP A 1 113 ? 1.408 24.906 -2.107 1 96.06 113 TRP A C 1
ATOM 877 O O . TRP A 1 113 ? 0.505 25.516 -1.538 1 96.06 113 TRP A O 1
ATOM 887 N N . GLU A 1 114 ? 1.485 24.719 -3.332 1 96.19 114 GLU A N 1
ATOM 888 C CA . GLU A 1 114 ? 0.428 25.25 -4.188 1 96.19 114 GLU A CA 1
ATOM 889 C C . GLU A 1 114 ? -0.915 24.594 -3.875 1 96.19 114 GLU A C 1
ATOM 891 O O . GLU A 1 114 ? -1.942 25.281 -3.816 1 96.19 114 GLU A O 1
ATOM 896 N N . ARG A 1 115 ? -0.851 23.297 -3.709 1 94.75 115 ARG A N 1
ATOM 897 C CA . ARG A 1 115 ? -2.072 22.578 -3.377 1 94.75 115 ARG A CA 1
ATOM 898 C C . ARG A 1 115 ? -2.645 23.047 -2.045 1 94.75 115 ARG A C 1
ATOM 900 O O . ARG A 1 115 ? -3.85 23.266 -1.926 1 94.75 115 ARG A O 1
ATOM 907 N N . LEU A 1 116 ? -1.791 23.25 -1.101 1 95 116 LEU A N 1
ATOM 908 C CA . LEU A 1 116 ? -2.188 23.75 0.213 1 95 116 LEU A CA 1
ATOM 909 C C . LEU A 1 116 ? -2.801 25.141 0.106 1 95 116 LEU A C 1
ATOM 911 O O . LEU A 1 116 ? -3.861 25.391 0.678 1 95 116 LEU A O 1
ATOM 915 N N . SER A 1 117 ? -2.168 25.984 -0.581 1 95.38 117 SER A N 1
ATOM 916 C CA . SER A 1 117 ? -2.623 27.359 -0.735 1 95.38 117 SER A CA 1
ATOM 917 C C . SER A 1 117 ? -4 27.422 -1.387 1 95.38 117 SER A C 1
ATOM 919 O O . SER A 1 117 ? -4.883 28.141 -0.922 1 95.38 117 SER A O 1
ATOM 921 N N . LYS A 1 118 ? -4.168 26.641 -2.385 1 94.69 118 LYS A N 1
ATOM 922 C CA . LYS A 1 118 ? -5.445 26.609 -3.094 1 94.69 118 LYS A CA 1
ATOM 923 C C . LYS A 1 118 ? -6.562 26.094 -2.191 1 94.69 118 LYS A C 1
ATOM 925 O O . LYS A 1 118 ? -7.645 26.688 -2.139 1 94.69 118 LYS A O 1
ATOM 930 N N . ALA A 1 119 ? -6.289 25.062 -1.538 1 92.81 119 ALA A N 1
ATOM 931 C CA . ALA A 1 119 ? -7.285 24.469 -0.651 1 92.81 119 ALA A CA 1
ATOM 932 C C . ALA A 1 119 ? -7.637 25.422 0.491 1 92.81 119 ALA A C 1
ATOM 934 O O . ALA A 1 119 ? -8.805 25.547 0.867 1 92.81 119 ALA A O 1
ATOM 935 N N . PHE A 1 120 ? -6.727 26.031 1.058 1 93.19 120 PHE A N 1
ATOM 936 C CA . PHE A 1 120 ? -6.926 26.938 2.176 1 93.19 120 PHE A CA 1
ATOM 937 C C . PHE A 1 120 ? -7.75 28.156 1.749 1 93.19 120 PHE A C 1
ATOM 939 O O . PHE A 1 120 ? -8.656 28.578 2.473 1 93.19 120 PHE A O 1
ATOM 946 N N . ASP A 1 121 ? -7.469 28.625 0.587 1 92.12 121 ASP A N 1
ATOM 947 C CA . ASP A 1 121 ? -8.156 29.797 0.057 1 92.12 121 ASP A CA 1
ATOM 948 C C . ASP A 1 121 ? -9.609 29.484 -0.275 1 92.12 121 ASP A C 1
ATOM 950 O O . ASP A 1 121 ? -10.461 30.375 -0.291 1 92.12 121 ASP A O 1
ATOM 954 N N . SER A 1 122 ? -9.812 28.266 -0.544 1 87.94 122 SER A N 1
ATOM 955 C CA . SER A 1 122 ? -11.164 27.875 -0.902 1 87.94 122 SER A CA 1
ATOM 956 C C . SER A 1 122 ? -12.094 27.922 0.307 1 87.94 122 SER A C 1
ATOM 958 O O . SER A 1 122 ? -13.312 28.031 0.158 1 87.94 122 SER A O 1
ATOM 960 N N . GLY A 1 123 ? -11.68 27.953 1.523 1 75.81 123 GLY A N 1
ATOM 961 C CA . GLY A 1 123 ? -12.422 28.125 2.762 1 75.81 123 GLY A CA 1
ATOM 962 C C . GLY A 1 123 ? -13.32 26.953 3.086 1 75.81 123 GLY A C 1
ATOM 963 O O . GLY A 1 123 ? -14.086 27 4.051 1 75.81 123 GLY A O 1
ATOM 964 N N . ARG A 1 124 ? -13.492 25.984 2.207 1 66.19 124 ARG A N 1
ATOM 965 C CA . ARG A 1 124 ? -14.453 24.922 2.467 1 66.19 124 ARG A CA 1
ATOM 966 C C . ARG A 1 124 ? -13.797 23.75 3.199 1 66.19 124 ARG A C 1
ATOM 968 O O . ARG A 1 124 ? -12.852 23.141 2.686 1 66.19 124 ARG A O 1
ATOM 975 N N . GLY A 1 125 ? -14.07 23.609 4.566 1 70.25 125 GLY A N 1
ATOM 976 C CA . GLY A 1 125 ? -13.703 22.422 5.328 1 70.25 125 GLY A CA 1
ATOM 977 C C . GLY A 1 125 ? -12.453 22.625 6.168 1 70.25 125 GLY A C 1
ATOM 978 O O . GLY A 1 125 ? -11.906 23.734 6.227 1 70.25 125 GLY A O 1
ATOM 979 N N . SER A 1 126 ? -12.172 21.719 6.93 1 86.88 126 SER A N 1
ATOM 980 C CA . SER A 1 126 ? -10.969 21.688 7.754 1 86.88 126 SER A CA 1
ATOM 981 C C . SER A 1 126 ? -9.797 21.078 7.008 1 86.88 126 SER A C 1
ATOM 983 O O . SER A 1 126 ? -9.898 19.953 6.516 1 86.88 126 SER A O 1
ATOM 985 N N . LEU A 1 127 ? -8.797 21.938 6.785 1 93 127 LEU A N 1
ATOM 986 C CA . LEU A 1 127 ? -7.586 21.484 6.113 1 93 127 LEU A CA 1
ATOM 987 C C . LEU A 1 127 ? -6.586 20.922 7.117 1 93 127 LEU A C 1
ATOM 989 O O . LEU A 1 127 ? -6.348 21.516 8.172 1 93 127 LEU A O 1
ATOM 993 N N . ARG A 1 128 ? -6.117 19.75 6.789 1 94.12 128 ARG A N 1
ATOM 994 C CA . ARG A 1 128 ? -5.102 19.109 7.617 1 94.12 128 ARG A CA 1
ATOM 995 C C . ARG A 1 128 ? -3.852 18.797 6.801 1 94.12 128 ARG A C 1
ATOM 997 O O . ARG A 1 128 ? -3.934 18.578 5.59 1 94.12 128 ARG A O 1
ATOM 1004 N N . VAL A 1 129 ? -2.734 18.797 7.492 1 96.62 129 VAL A N 1
ATOM 1005 C CA . VAL A 1 129 ? -1.492 18.359 6.867 1 96.62 129 VAL A CA 1
ATOM 1006 C C . VAL A 1 129 ? -1.001 17.078 7.547 1 96.62 129 VAL A C 1
ATOM 1008 O O . VAL A 1 129 ? -1.192 16.891 8.75 1 96.62 129 VAL A O 1
ATOM 1011 N N . LEU A 1 130 ? -0.434 16.188 6.742 1 96 130 LEU A N 1
ATOM 1012 C CA . LEU A 1 130 ? 0.274 15.016 7.242 1 96 130 LEU A CA 1
ATOM 1013 C C . LEU A 1 130 ? 1.755 15.32 7.441 1 96 130 LEU A C 1
ATOM 1015 O O . LEU A 1 130 ? 2.416 15.836 6.539 1 96 130 LEU A O 1
ATOM 1019 N N . VAL A 1 131 ? 2.205 15.016 8.578 1 96.94 131 VAL A N 1
ATOM 1020 C CA . VAL A 1 131 ? 3.523 15.484 8.992 1 96.94 131 VAL A CA 1
ATOM 1021 C C . VAL A 1 131 ? 4.418 14.297 9.312 1 96.94 131 VAL A C 1
ATOM 1023 O O . VAL A 1 131 ? 4.016 13.383 10.039 1 96.94 131 VAL A O 1
ATOM 1026 N N . VAL A 1 132 ? 5.629 14.266 8.781 1 96.06 132 VAL A N 1
ATOM 1027 C CA . VAL A 1 132 ? 6.66 13.297 9.125 1 96.06 132 VAL A CA 1
ATOM 1028 C C . VAL A 1 132 ? 7.586 13.883 10.195 1 96.06 132 VAL A C 1
ATOM 1030 O O . VAL A 1 132 ? 7.992 15.039 10.102 1 96.06 132 VAL A O 1
ATOM 1033 N N . HIS A 1 133 ? 7.805 13.07 11.195 1 94.5 133 HIS A N 1
ATOM 1034 C CA . HIS A 1 133 ? 8.766 13.406 12.242 1 94.5 133 HIS A CA 1
ATOM 1035 C C . HIS A 1 133 ? 9.992 12.508 12.172 1 94.5 133 HIS A C 1
ATOM 1037 O O . HIS A 1 133 ? 9.867 11.281 12.117 1 94.5 133 HIS A O 1
ATOM 1043 N N . HIS A 1 134 ? 11.148 13.156 12.172 1 93.75 134 HIS A N 1
ATOM 1044 C CA . HIS A 1 134 ? 12.383 12.375 12.133 1 93.75 134 HIS A CA 1
ATOM 1045 C C . HIS A 1 134 ? 13.523 13.117 12.82 1 93.75 134 HIS A C 1
ATOM 1047 O O . HIS A 1 134 ? 13.914 14.203 12.391 1 93.75 134 HIS A O 1
ATOM 1053 N N . HIS A 1 135 ? 14.023 12.445 13.906 1 92.12 135 HIS A N 1
ATOM 1054 C CA . HIS A 1 135 ? 15.156 12.969 14.656 1 92.12 135 HIS A CA 1
ATOM 1055 C C . HIS A 1 135 ? 14.945 14.43 15.031 1 92.12 135 HIS A C 1
ATOM 1057 O O . HIS A 1 135 ? 15.82 15.266 14.797 1 92.12 135 HIS A O 1
ATOM 1063 N N . GLY A 1 136 ? 13.789 14.766 15.547 1 91.38 136 GLY A N 1
ATOM 1064 C CA . GLY A 1 136 ? 13.492 16.078 16.094 1 91.38 136 GLY A CA 1
ATOM 1065 C C . GLY A 1 136 ? 13.047 17.078 15.047 1 91.38 136 GLY A C 1
ATOM 1066 O O . GLY A 1 136 ? 12.695 18.219 15.375 1 91.38 136 GLY A O 1
ATOM 1067 N N . LYS A 1 137 ? 13.078 16.688 13.875 1 94.75 137 LYS A N 1
ATOM 1068 C CA . LYS A 1 137 ? 12.602 17.531 12.789 1 94.75 137 LYS A CA 1
ATOM 1069 C C . LYS A 1 137 ? 11.227 17.094 12.297 1 94.75 137 LYS A C 1
ATOM 1071 O O . LYS A 1 137 ? 10.844 15.938 12.484 1 94.75 137 LYS A O 1
ATOM 1076 N N . GLU A 1 138 ? 10.477 18.062 11.727 1 96.19 138 GLU A N 1
ATOM 1077 C CA . GLU A 1 138 ? 9.148 17.781 11.188 1 96.19 138 GLU A CA 1
ATOM 1078 C C . GLU A 1 138 ? 8.945 18.484 9.844 1 96.19 138 GLU A C 1
ATOM 1080 O O . GLU A 1 138 ? 9.562 19.516 9.578 1 96.19 138 GLU A O 1
ATOM 1085 N N . MET A 1 139 ? 8.117 17.859 9.086 1 96.88 139 MET A N 1
ATOM 1086 C CA . MET A 1 139 ? 7.816 18.422 7.773 1 96.88 139 MET A CA 1
ATOM 1087 C C . MET A 1 139 ? 6.449 17.953 7.289 1 96.88 139 MET A C 1
ATOM 1089 O O . MET A 1 139 ? 6.098 16.781 7.438 1 96.88 139 MET A O 1
ATOM 1093 N N . ALA A 1 140 ? 5.672 18.922 6.738 1 97.69 140 ALA A N 1
ATOM 1094 C CA . ALA A 1 140 ? 4.438 18.547 6.059 1 97.69 140 ALA A CA 1
ATOM 1095 C C . ALA A 1 140 ? 4.73 17.875 4.715 1 97.69 140 ALA A C 1
ATOM 1097 O O . ALA A 1 140 ? 5.438 18.438 3.879 1 97.69 140 ALA A O 1
ATOM 1098 N N . VAL A 1 141 ? 4.102 16.719 4.492 1 97 141 VAL A N 1
ATOM 1099 C CA . VAL A 1 141 ? 4.484 15.969 3.297 1 97 141 VAL A CA 1
ATOM 1100 C C . VAL A 1 141 ? 3.248 15.695 2.443 1 97 141 VAL A C 1
ATOM 1102 O O . VAL A 1 141 ? 3.365 15.289 1.284 1 97 141 VAL A O 1
ATOM 1105 N N . ASP A 1 142 ? 2.121 15.844 2.982 1 95.5 142 ASP A N 1
ATOM 1106 C CA . ASP A 1 142 ? 0.857 15.688 2.27 1 95.5 142 ASP A CA 1
ATOM 1107 C C . ASP A 1 142 ? -0.258 16.484 2.953 1 95.5 142 ASP A C 1
ATOM 1109 O O . ASP A 1 142 ? -0.035 17.109 3.988 1 95.5 142 ASP A O 1
ATOM 1113 N N . MET A 1 143 ? -1.494 16.484 2.32 1 93.25 143 MET A N 1
ATOM 1114 C CA . MET A 1 143 ? -2.627 17.203 2.893 1 93.25 143 MET A CA 1
ATOM 1115 C C . MET A 1 143 ? -3.922 16.422 2.703 1 93.25 143 MET A C 1
ATOM 1117 O O . MET A 1 143 ? -3.992 15.523 1.859 1 93.25 143 MET A O 1
ATOM 1121 N N . LYS A 1 144 ? -4.887 16.703 3.531 1 89.5 144 LYS A N 1
ATOM 1122 C CA . LYS A 1 144 ? -6.254 16.203 3.436 1 89.5 144 LYS A CA 1
ATOM 1123 C C . LYS A 1 144 ? -7.27 17.312 3.725 1 89.5 144 LYS A C 1
ATOM 1125 O O . LYS A 1 144 ? -7.043 18.156 4.59 1 89.5 144 LYS A O 1
ATOM 1130 N N . VAL A 1 145 ? -8.32 17.281 2.975 1 87 145 VAL A N 1
ATOM 1131 C CA . VAL A 1 145 ? -9.43 18.188 3.213 1 87 145 VAL A CA 1
ATOM 1132 C C . VAL A 1 145 ? -10.602 17.438 3.844 1 87 145 VAL A C 1
ATOM 1134 O O . VAL A 1 145 ? -11.094 16.469 3.273 1 87 145 VAL A O 1
ATOM 1137 N N . LEU A 1 146 ? -10.977 17.797 5.098 1 81.06 146 LEU A N 1
ATOM 1138 C CA . LEU A 1 146 ? -12.125 17.188 5.77 1 81.06 146 LEU A CA 1
ATOM 1139 C C . LEU A 1 146 ? -13.352 18.094 5.68 1 81.06 146 LEU A C 1
ATOM 1141 O O . LEU A 1 146 ? -13.312 19.25 6.113 1 81.06 146 LEU A O 1
ATOM 1145 N N . HIS A 1 147 ? -14.336 17.766 4.832 1 74.06 147 HIS A N 1
ATOM 1146 C CA . HIS A 1 147 ? -15.531 18.578 4.676 1 74.06 147 HIS A CA 1
ATOM 1147 C C . HIS A 1 147 ? -16.562 18.25 5.746 1 74.06 147 HIS A C 1
ATOM 1149 O O . HIS A 1 147 ? -16.766 17.078 6.082 1 74.06 147 HIS A O 1
ATOM 1155 N N . GLY A 1 148 ? -16.781 19.078 6.809 1 57.41 148 GLY A N 1
ATOM 1156 C CA . GLY A 1 148 ? -17.844 18.891 7.777 1 57.41 148 GLY A CA 1
ATOM 1157 C C . GLY A 1 148 ? -19.188 18.594 7.133 1 57.41 148 GLY A C 1
ATOM 1158 O O . GLY A 1 148 ? -19.391 18.891 5.957 1 57.41 148 GLY A O 1
ATOM 1159 N N . SER A 1 149 ? -19.859 17.484 7.672 1 47 149 SER A N 1
ATOM 1160 C CA . SER A 1 149 ? -21.281 17.422 7.328 1 47 149 SER A CA 1
ATOM 1161 C C . SER A 1 149 ? -21.969 18.75 7.559 1 47 149 SER A C 1
ATOM 1163 O O . SER A 1 149 ? -21.688 19.453 8.539 1 47 149 SER A O 1
ATOM 1165 N N . SER A 1 150 ? -22.156 19.609 6.562 1 39.19 150 SER A N 1
ATOM 1166 C CA . SER A 1 150 ? -23.078 20.703 6.805 1 39.19 150 SER A CA 1
ATOM 1167 C C . SER A 1 150 ? -24.172 20.297 7.801 1 39.19 150 SER A C 1
ATOM 1169 O O . SER A 1 150 ? -24.859 19.297 7.598 1 39.19 150 SER A O 1
ATOM 1171 N N . LEU A 1 151 ? -24.062 20.797 9.109 1 32.06 151 LEU A N 1
ATOM 1172 C CA . LEU A 1 151 ? -25.312 20.844 9.844 1 32.06 151 LEU A CA 1
ATOM 1173 C C . LEU A 1 151 ? -26.359 21.672 9.094 1 32.06 151 LEU A C 1
ATOM 1175 O O . LEU A 1 151 ? -26.031 22.656 8.438 1 32.06 151 LEU A O 1
ATOM 1179 N N . MET B 1 1 ? -6.047 -28.578 9.258 1 24.47 1 MET B N 1
ATOM 1180 C CA . MET B 1 1 ? -5.137 -27.766 8.445 1 24.47 1 MET B CA 1
ATOM 1181 C C . MET B 1 1 ? -5.461 -26.281 8.586 1 24.47 1 MET B C 1
ATOM 1183 O O . MET B 1 1 ? -6.574 -25.844 8.281 1 24.47 1 MET B O 1
ATOM 1187 N N . GLY B 1 2 ? -5.145 -25.719 9.656 1 31.3 2 GLY B N 1
ATOM 1188 C CA . GLY B 1 2 ? -5.539 -24.391 10.109 1 31.3 2 GLY B CA 1
ATOM 1189 C C . GLY B 1 2 ? -5.523 -23.344 9 1 31.3 2 GLY B C 1
ATOM 1190 O O . GLY B 1 2 ? -4.484 -23.109 8.383 1 31.3 2 GLY B O 1
ATOM 1191 N N . TYR B 1 3 ? -6.59 -23.312 8.156 1 35.75 3 TYR B N 1
ATOM 1192 C CA . TYR B 1 3 ? -6.781 -22.234 7.191 1 35.75 3 TYR B CA 1
ATOM 1193 C C . TYR B 1 3 ? -6.168 -20.938 7.695 1 35.75 3 TYR B C 1
ATOM 1195 O O . TYR B 1 3 ? -6.562 -20.422 8.742 1 35.75 3 TYR B O 1
ATOM 1203 N N . PHE B 1 4 ? -4.965 -20.922 7.906 1 42.97 4 PHE B N 1
ATOM 1204 C CA . PHE B 1 4 ? -4.418 -19.594 8.102 1 42.97 4 PHE B CA 1
ATOM 1205 C C . PHE B 1 4 ? -5.16 -18.562 7.246 1 42.97 4 PHE B C 1
ATOM 1207 O O . PHE B 1 4 ? -5.094 -18.609 6.016 1 42.97 4 PHE B O 1
ATOM 1214 N N . ASP B 1 5 ? -6.457 -18.359 7.27 1 52.44 5 ASP B N 1
ATOM 1215 C CA . ASP B 1 5 ? -7.293 -17.297 6.695 1 52.44 5 ASP B CA 1
ATOM 1216 C C . ASP B 1 5 ? -6.531 -15.984 6.609 1 52.44 5 ASP B C 1
ATOM 1218 O O . ASP B 1 5 ? -6.703 -15.102 7.453 1 52.44 5 ASP B O 1
ATOM 1222 N N . GLU B 1 6 ? -5.191 -15.836 6.543 1 71.62 6 GLU B N 1
ATOM 1223 C CA . GLU B 1 6 ? -4.312 -14.766 6.996 1 71.62 6 GLU B CA 1
ATOM 1224 C C . GLU B 1 6 ? -4.312 -13.594 6.016 1 71.62 6 GLU B C 1
ATOM 1226 O O . GLU B 1 6 ? -3.951 -13.758 4.848 1 71.62 6 GLU B O 1
ATOM 1231 N N . ASP B 1 7 ? -5.23 -12.766 6.105 1 89.75 7 ASP B N 1
ATOM 1232 C CA . ASP B 1 7 ? -5.215 -11.477 5.426 1 89.75 7 ASP B CA 1
ATOM 1233 C C . ASP B 1 7 ? -4.047 -10.617 5.898 1 89.75 7 ASP B C 1
ATOM 1235 O O . ASP B 1 7 ? -3.441 -10.898 6.934 1 89.75 7 ASP B O 1
ATOM 1239 N N . VAL B 1 8 ? -3.674 -9.844 5.02 1 93.62 8 VAL B N 1
ATOM 1240 C CA . VAL B 1 8 ? -2.666 -8.844 5.363 1 93.62 8 VAL B CA 1
ATOM 1241 C C . VAL B 1 8 ? -3.324 -7.469 5.5 1 93.62 8 VAL B C 1
ATOM 1243 O O . VAL B 1 8 ? -4.332 -7.191 4.848 1 93.62 8 VAL B O 1
ATOM 1246 N N . THR B 1 9 ? -2.812 -6.629 6.395 1 95.38 9 THR B N 1
ATOM 1247 C CA . THR B 1 9 ? -3.289 -5.258 6.562 1 95.38 9 THR B CA 1
ATOM 1248 C C . THR B 1 9 ? -2.475 -4.297 5.703 1 95.38 9 THR B C 1
ATOM 1250 O O . THR B 1 9 ? -1.243 -4.363 5.684 1 95.38 9 THR B O 1
ATOM 1253 N N . ILE B 1 10 ? -3.152 -3.377 5.031 1 97.38 10 ILE B N 1
ATOM 1254 C CA . ILE B 1 10 ? -2.504 -2.463 4.094 1 97.38 10 ILE B CA 1
ATOM 1255 C C . ILE B 1 10 ? -2.893 -1.024 4.426 1 97.38 10 ILE B C 1
ATOM 1257 O O . ILE B 1 10 ? -4.078 -0.688 4.465 1 97.38 10 ILE B O 1
ATOM 1261 N N . PRO B 1 11 ? -1.942 -0.132 4.652 1 96.38 11 PRO B N 1
ATOM 1262 C CA . PRO B 1 11 ? -2.328 1.275 4.77 1 96.38 11 PRO B CA 1
ATOM 1263 C C . PRO B 1 11 ? -3.018 1.806 3.516 1 96.38 11 PRO B C 1
ATOM 1265 O O . PRO B 1 11 ? -2.531 1.592 2.402 1 96.38 11 PRO B O 1
ATOM 1268 N N . CYS B 1 12 ? -4.062 2.557 3.613 1 97 12 CYS B N 1
ATOM 1269 C CA . CYS B 1 12 ? -4.98 2.902 2.533 1 97 12 CYS B CA 1
ATOM 1270 C C . CYS B 1 12 ? -4.297 3.791 1.5 1 97 12 CYS B C 1
ATOM 1272 O O . CYS B 1 12 ? -4.59 3.701 0.306 1 97 12 CYS B O 1
ATOM 1274 N N . HIS B 1 13 ? -3.488 4.648 1.976 1 93.19 13 HIS B N 1
ATOM 1275 C CA . HIS B 1 13 ? -2.918 5.617 1.047 1 93.19 13 HIS B CA 1
ATOM 1276 C C . HIS B 1 13 ? -2.049 4.93 -0.002 1 93.19 13 HIS B C 1
ATOM 1278 O O . HIS B 1 13 ? -1.696 5.535 -1.016 1 93.19 13 HIS B O 1
ATOM 1284 N N . HIS B 1 14 ? -1.682 3.607 0.146 1 97.19 14 HIS B N 1
ATOM 1285 C CA . HIS B 1 14 ? -0.88 2.865 -0.82 1 97.19 14 HIS B CA 1
ATOM 1286 C C . HIS B 1 14 ? -1.765 2.07 -1.774 1 97.19 14 HIS B C 1
ATOM 1288 O O . HIS B 1 14 ? -1.271 1.484 -2.74 1 97.19 14 HIS B O 1
ATOM 1294 N N . ILE B 1 15 ? -3.002 1.987 -1.535 1 98.12 15 ILE B N 1
ATOM 1295 C CA . ILE B 1 15 ? -3.912 1.182 -2.34 1 98.12 15 ILE B CA 1
ATOM 1296 C C . ILE B 1 15 ? -4.324 1.96 -3.588 1 98.12 15 ILE B C 1
ATOM 1298 O O . ILE B 1 15 ? -4.605 3.158 -3.516 1 98.12 15 ILE B O 1
ATOM 1302 N N . ARG B 1 16 ? -4.336 1.336 -4.734 1 97.44 16 ARG B N 1
ATOM 1303 C CA . ARG B 1 16 ? -4.715 1.925 -6.016 1 97.44 16 ARG B CA 1
ATOM 1304 C C . ARG B 1 16 ? -5.746 1.062 -6.73 1 97.44 16 ARG B C 1
ATOM 1306 O O . ARG B 1 16 ? -5.977 -0.088 -6.348 1 97.44 16 ARG B O 1
ATOM 1313 N N . ILE B 1 17 ? -6.355 1.744 -7.734 1 97.44 17 ILE B N 1
ATOM 1314 C CA . ILE B 1 17 ? -7.25 0.991 -8.609 1 97.44 17 ILE B CA 1
ATOM 1315 C C . ILE B 1 17 ? -6.492 -0.173 -9.242 1 97.44 17 ILE B C 1
ATOM 1317 O O . ILE B 1 17 ? -5.352 -0.013 -9.68 1 97.44 17 ILE B O 1
ATOM 1321 N N . GLY B 1 18 ? -7.074 -1.351 -9.289 1 96.12 18 GLY B N 1
ATOM 1322 C CA . GLY B 1 18 ? -6.449 -2.549 -9.828 1 96.12 18 GLY B CA 1
ATOM 1323 C C . GLY B 1 18 ? -5.91 -3.477 -8.758 1 96.12 18 GLY B C 1
ATOM 1324 O O . GLY B 1 18 ? -5.688 -4.664 -9.008 1 96.12 18 GLY B O 1
ATOM 1325 N N . ASP B 1 19 ? -5.672 -2.957 -7.523 1 97.12 19 ASP B N 1
ATOM 1326 C CA . ASP B 1 19 ? -5.242 -3.797 -6.406 1 97.12 19 ASP B CA 1
ATOM 1327 C C . ASP B 1 19 ? -6.359 -4.742 -5.973 1 97.12 19 ASP B C 1
ATOM 1329 O O . ASP B 1 19 ? -7.531 -4.516 -6.289 1 97.12 1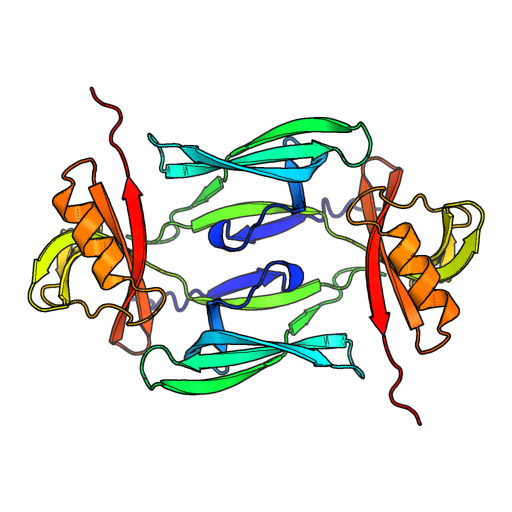9 ASP B O 1
ATOM 1333 N N . ILE B 1 20 ? -5.996 -5.793 -5.316 1 97.06 20 ILE B N 1
ATOM 1334 C CA . ILE B 1 20 ? -6.965 -6.766 -4.828 1 97.06 20 ILE B CA 1
ATOM 1335 C C . ILE B 1 20 ? -7.129 -6.617 -3.318 1 97.06 20 ILE B C 1
ATOM 1337 O O . ILE B 1 20 ? -6.145 -6.598 -2.58 1 97.06 20 ILE B O 1
ATOM 1341 N N . LEU B 1 21 ? -8.312 -6.48 -2.854 1 98.12 21 LEU B N 1
ATOM 1342 C CA . LEU B 1 21 ? -8.68 -6.348 -1.448 1 98.12 21 LEU B CA 1
ATOM 1343 C C . LEU B 1 21 ? -9.766 -7.352 -1.076 1 98.12 21 LEU B C 1
ATOM 1345 O O . LEU B 1 21 ? -10.477 -7.859 -1.948 1 98.12 21 LEU B O 1
ATOM 1349 N N . MET B 1 22 ? -9.805 -7.629 0.191 1 98.12 22 MET B N 1
ATOM 1350 C CA . MET B 1 22 ? -10.984 -8.297 0.735 1 98.12 22 MET B CA 1
ATOM 1351 C C . MET B 1 22 ? -12.094 -7.297 1.022 1 98.12 22 MET B C 1
ATOM 1353 O O . MET B 1 22 ? -11.992 -6.5 1.958 1 98.12 22 MET B O 1
ATOM 1357 N N . LEU B 1 23 ? -13.125 -7.301 0.213 1 98.31 23 LEU B N 1
ATOM 1358 C CA . LEU B 1 23 ? -14.289 -6.441 0.417 1 98.31 23 LEU B CA 1
ATOM 1359 C C . LEU B 1 23 ? -15.508 -7.266 0.815 1 98.31 23 LEU B C 1
ATOM 1361 O O . LEU B 1 23 ? -15.984 -8.094 0.036 1 98.31 23 LEU B O 1
ATOM 1365 N N . GLN B 1 24 ? -15.953 -6.984 2.031 1 97.94 24 GLN B N 1
ATOM 1366 C CA . GLN B 1 24 ? -17.094 -7.723 2.576 1 97.94 24 GLN B CA 1
ATOM 1367 C C . GLN B 1 24 ? -16.875 -9.227 2.465 1 97.94 24 GLN B C 1
ATOM 1369 O O . GLN B 1 24 ? -17.766 -9.961 2.055 1 97.94 24 GLN B O 1
ATOM 1374 N N . GLY B 1 25 ? -15.68 -9.648 2.73 1 96.62 25 GLY B N 1
ATOM 1375 C CA . GLY B 1 25 ? -15.336 -11.062 2.807 1 96.62 25 GLY B CA 1
ATOM 1376 C C . GLY B 1 25 ? -15.062 -11.68 1.45 1 96.62 25 GLY B C 1
ATOM 1377 O O . GLY B 1 25 ? -14.93 -12.906 1.335 1 96.62 25 GLY B O 1
ATOM 1378 N N . HIS B 1 26 ? -15.055 -10.891 0.365 1 97.12 26 HIS B N 1
ATOM 1379 C CA . HIS B 1 26 ? -14.812 -11.383 -0.986 1 97.12 26 HIS B CA 1
ATOM 1380 C C . HIS B 1 26 ? -13.547 -10.766 -1.576 1 97.12 26 HIS B C 1
ATOM 1382 O O . HIS B 1 26 ? -13.32 -9.555 -1.463 1 97.12 26 HIS B O 1
ATOM 1388 N N . PRO B 1 27 ? -12.609 -11.641 -2.143 1 97.19 27 PRO B N 1
ATOM 1389 C CA . PRO B 1 27 ? -11.477 -11.055 -2.865 1 97.19 27 PRO B CA 1
ATOM 1390 C C . PRO B 1 27 ? -11.906 -10.289 -4.113 1 97.19 27 PRO B C 1
ATOM 1392 O O . PRO B 1 27 ? -12.445 -10.883 -5.051 1 97.19 27 PRO B O 1
ATOM 1395 N N . CYS B 1 28 ? -11.625 -8.969 -4.129 1 97.75 28 CYS B N 1
ATOM 1396 C CA . CYS B 1 28 ? -12.117 -8.102 -5.199 1 97.75 28 CYS B CA 1
ATOM 1397 C C . CYS B 1 28 ? -10.977 -7.273 -5.789 1 97.75 28 CYS B C 1
ATOM 1399 O O . CYS B 1 28 ? -10.078 -6.848 -5.07 1 97.75 28 CYS B O 1
ATOM 1401 N N . GLN B 1 29 ? -11.055 -7.098 -7.051 1 97.5 29 GLN B N 1
ATOM 1402 C CA . GLN B 1 29 ? -10.203 -6.09 -7.668 1 97.5 29 GLN B CA 1
ATOM 1403 C C . GLN B 1 29 ? -10.836 -4.703 -7.578 1 97.5 29 GLN B C 1
ATOM 1405 O O . GLN B 1 29 ? -11.977 -4.508 -7.988 1 97.5 29 GLN B O 1
ATOM 1410 N N . VAL B 1 30 ? -10.125 -3.746 -7.078 1 98.5 30 VAL B N 1
ATOM 1411 C CA . VAL B 1 30 ? -10.625 -2.393 -6.855 1 98.5 30 VAL B CA 1
ATOM 1412 C C . VAL B 1 30 ? -10.836 -1.691 -8.195 1 98.5 30 VAL B C 1
ATOM 1414 O O . VAL B 1 30 ? -9.93 -1.663 -9.039 1 98.5 30 VAL B O 1
ATOM 1417 N N . ILE B 1 31 ? -11.969 -1.088 -8.391 1 98.25 31 ILE B N 1
ATOM 1418 C CA . ILE B 1 31 ? -12.234 -0.399 -9.656 1 98.25 31 ILE B CA 1
ATOM 1419 C C . ILE B 1 31 ? -12.57 1.065 -9.375 1 98.25 31 ILE B C 1
ATOM 1421 O O . ILE B 1 31 ? -12.594 1.885 -10.297 1 98.25 31 ILE B O 1
ATOM 1425 N N . ARG B 1 32 ? -12.875 1.394 -8.117 1 98.44 32 ARG B N 1
ATOM 1426 C CA . ARG B 1 32 ? -13.156 2.773 -7.734 1 98.44 32 ARG B CA 1
ATOM 1427 C C . ARG B 1 32 ? -12.742 3.037 -6.293 1 98.44 32 ARG B C 1
ATOM 1429 O O . ARG B 1 32 ? -12.922 2.186 -5.422 1 98.44 32 ARG B O 1
ATOM 1436 N N . ILE B 1 33 ? -12.188 4.113 -6.039 1 98.19 33 ILE B N 1
ATOM 1437 C CA . ILE B 1 33 ? -11.844 4.605 -4.711 1 98.19 33 ILE B CA 1
ATOM 1438 C C . ILE B 1 33 ? -12.477 5.977 -4.488 1 98.19 33 ILE B C 1
ATOM 1440 O O . ILE B 1 33 ? -12.359 6.867 -5.332 1 98.19 33 ILE B O 1
ATOM 1444 N N . SER B 1 34 ? -13.07 6.141 -3.484 1 95.69 34 SER B N 1
ATOM 1445 C CA . SER B 1 34 ? -13.672 7.418 -3.1 1 95.69 34 SER B CA 1
ATOM 1446 C C . SER B 1 34 ? -13.43 7.719 -1.625 1 95.69 34 SER B C 1
ATOM 1448 O O . SER B 1 34 ? -12.703 6.988 -0.947 1 95.69 34 SER B O 1
ATOM 1450 N N . SER B 1 35 ? -13.773 8.867 -1.21 1 90.5 35 SER B N 1
ATOM 1451 C CA . SER B 1 35 ? -13.602 9.234 0.192 1 90.5 35 SER B CA 1
ATOM 1452 C C . SER B 1 35 ? -14.898 9.75 0.793 1 90.5 35 SER B C 1
ATOM 1454 O O . SER B 1 35 ? -15.711 10.375 0.097 1 90.5 35 SER B O 1
ATOM 1456 N N . SER B 1 36 ? -15.078 9.422 2.037 1 87.06 36 SER B N 1
ATOM 1457 C CA . SER B 1 36 ? -16.203 9.961 2.785 1 87.06 36 SER B CA 1
ATOM 1458 C C . SER B 1 36 ? -15.945 11.398 3.232 1 87.06 36 SER B C 1
ATOM 1460 O O . SER B 1 36 ? -14.953 11.664 3.912 1 87.06 36 SER B O 1
ATOM 1462 N N . ASN B 1 37 ? -16.797 12.242 2.961 1 76.88 37 ASN B N 1
ATOM 1463 C CA . ASN B 1 37 ? -16.641 13.633 3.379 1 76.88 37 ASN B CA 1
ATOM 1464 C C . ASN B 1 37 ? -16.781 13.789 4.891 1 76.88 37 ASN B C 1
ATOM 1466 O O . ASN B 1 37 ? -16.094 14.594 5.508 1 76.88 37 ASN B O 1
ATOM 1470 N N . ALA B 1 38 ? -17.766 12.992 5.445 1 76.06 38 ALA B N 1
ATOM 1471 C CA . ALA B 1 38 ? -18.094 13.102 6.863 1 76.06 38 ALA B CA 1
ATOM 1472 C C . ALA B 1 38 ? -16.969 12.555 7.734 1 76.06 38 ALA B C 1
ATOM 1474 O O . ALA B 1 38 ? -16.578 13.188 8.719 1 76.06 38 ALA B O 1
ATOM 1475 N N . THR B 1 39 ? -16.391 11.469 7.383 1 81.44 39 THR B N 1
ATOM 1476 C CA . THR B 1 39 ? -15.461 10.773 8.25 1 81.44 39 THR B CA 1
ATOM 1477 C C . THR B 1 39 ? -14.039 10.859 7.699 1 81.44 39 THR B C 1
ATOM 1479 O O . THR B 1 39 ? -13.07 10.633 8.422 1 81.44 39 THR B O 1
ATOM 1482 N N . GLY B 1 40 ? -13.953 11.141 6.406 1 85.88 40 GLY B N 1
ATOM 1483 C CA . GLY B 1 40 ? -12.648 11.141 5.762 1 85.88 40 GLY B CA 1
ATOM 1484 C C . GLY B 1 40 ? -12.172 9.75 5.391 1 85.88 40 GLY B C 1
ATOM 1485 O O . GLY B 1 40 ? -11.047 9.578 4.918 1 85.88 40 GLY B O 1
ATOM 1486 N N . GLN B 1 41 ? -13.008 8.75 5.559 1 92.25 41 GLN B N 1
ATOM 1487 C CA . GLN B 1 41 ? -12.648 7.371 5.25 1 92.25 41 GLN B CA 1
ATOM 1488 C C . GLN B 1 41 ? -12.578 7.141 3.744 1 92.25 41 GLN B C 1
ATOM 1490 O O . GLN B 1 41 ? -13.336 7.742 2.984 1 92.25 41 GLN B O 1
ATOM 1495 N N . HIS B 1 42 ? -11.68 6.289 3.336 1 96.12 42 HIS B N 1
ATOM 1496 C CA . HIS B 1 42 ? -11.664 5.809 1.96 1 96.12 42 HIS B CA 1
ATOM 1497 C C . HIS B 1 42 ? -12.711 4.727 1.744 1 96.12 42 HIS B C 1
ATOM 1499 O O . HIS B 1 42 ? -12.945 3.896 2.627 1 96.12 42 HIS B O 1
ATOM 1505 N N . ARG B 1 43 ? -13.305 4.797 0.663 1 97.12 43 ARG B N 1
ATOM 1506 C CA . ARG B 1 43 ? -14.273 3.787 0.251 1 97.12 43 ARG B CA 1
ATOM 1507 C C . ARG B 1 43 ? -13.836 3.094 -1.033 1 97.12 43 ARG B C 1
ATOM 1509 O O . ARG B 1 43 ? -13.469 3.756 -2.008 1 97.12 43 ARG B O 1
ATOM 1516 N N . TYR B 1 44 ? -13.859 1.756 -1.017 1 98.56 44 TYR B N 1
ATOM 1517 C CA . TYR B 1 44 ? -13.375 0.961 -2.143 1 98.56 44 TYR B CA 1
ATOM 1518 C C . TYR B 1 44 ? -14.516 0.158 -2.766 1 98.56 44 TYR B C 1
ATOM 1520 O O . TYR B 1 44 ? -15.195 -0.6 -2.074 1 98.56 44 TYR B O 1
ATOM 1528 N N . LEU B 1 45 ? -14.734 0.366 -4.016 1 98.81 45 LEU B N 1
ATOM 1529 C CA . LEU B 1 45 ? -15.602 -0.483 -4.824 1 98.81 45 LEU B CA 1
ATOM 1530 C C . LEU B 1 45 ? -14.781 -1.446 -5.676 1 98.81 45 LEU B C 1
ATOM 1532 O O . LEU B 1 45 ? -13.805 -1.042 -6.312 1 98.81 45 LEU B O 1
ATOM 1536 N N . GLY B 1 46 ? -15.141 -2.717 -5.641 1 98.56 46 GLY B N 1
ATOM 1537 C CA . GLY B 1 46 ? -14.398 -3.697 -6.414 1 98.56 46 GLY B CA 1
ATOM 1538 C C . GLY B 1 46 ? -15.273 -4.793 -6.988 1 98.56 46 GLY B C 1
ATOM 1539 O O . GLY B 1 46 ? -16.438 -4.93 -6.609 1 98.56 46 GLY B O 1
ATOM 1540 N N . VAL B 1 47 ? -14.773 -5.508 -7.949 1 97.75 47 VAL B N 1
ATOM 1541 C CA . VAL B 1 47 ? -15.406 -6.656 -8.586 1 97.75 47 VAL B CA 1
ATOM 1542 C C . VAL B 1 47 ? -14.82 -7.949 -8.023 1 97.75 47 VAL B C 1
ATOM 1544 O O . VAL B 1 47 ? -13.602 -8.148 -8.055 1 97.75 47 VAL B O 1
ATOM 1547 N N . ASP B 1 48 ? -15.68 -8.812 -7.469 1 97.69 48 ASP B N 1
ATOM 1548 C CA . ASP B 1 48 ? -15.242 -10.102 -6.941 1 97.69 48 ASP B CA 1
ATOM 1549 C C . ASP B 1 48 ? -14.562 -10.938 -8.023 1 97.69 48 ASP B C 1
ATOM 1551 O O . ASP B 1 48 ? -15.102 -11.102 -9.117 1 97.69 48 ASP B O 1
ATOM 1555 N N . LEU B 1 49 ? -13.445 -11.492 -7.707 1 96.25 49 LEU B N 1
ATOM 1556 C CA . LEU B 1 49 ? -12.641 -12.227 -8.672 1 96.25 49 LEU B CA 1
ATOM 1557 C C . LEU B 1 49 ? -13.352 -13.5 -9.125 1 96.25 49 LEU B C 1
ATOM 1559 O O . LEU B 1 49 ? -13.148 -13.961 -10.258 1 96.25 49 LEU B O 1
ATOM 1563 N N . PHE B 1 50 ? -14.172 -14.07 -8.312 1 96.25 50 PHE B N 1
ATOM 1564 C CA . PHE B 1 50 ? -14.766 -15.367 -8.594 1 96.25 50 PHE B CA 1
ATOM 1565 C C . PHE B 1 50 ? -16.203 -15.219 -9.078 1 96.25 50 PHE B C 1
ATOM 1567 O O . PHE B 1 50 ? -16.594 -15.836 -10.062 1 96.25 50 PHE B O 1
ATOM 1574 N N . THR B 1 51 ? -16.984 -14.359 -8.422 1 96.19 51 THR B N 1
ATOM 1575 C CA . THR B 1 51 ? -18.406 -14.305 -8.711 1 96.19 51 THR B CA 1
ATOM 1576 C C . THR B 1 51 ? -18.719 -13.156 -9.672 1 96.19 51 THR B C 1
ATOM 1578 O O . THR B 1 51 ? -19.797 -13.109 -10.258 1 96.19 51 THR B O 1
ATOM 1581 N N . LYS B 1 52 ? -17.891 -12.195 -9.812 1 96.38 52 LYS B N 1
ATOM 1582 C CA . LYS B 1 52 ? -18.016 -11.008 -10.648 1 96.38 52 LYS B CA 1
ATOM 1583 C C . LYS B 1 52 ? -19.047 -10.047 -10.062 1 96.38 52 LYS B C 1
ATOM 1585 O O . LYS B 1 52 ? -19.484 -9.102 -10.734 1 96.38 52 LYS B O 1
ATOM 1590 N N . GLN B 1 53 ? -19.391 -10.281 -8.859 1 98.31 53 GLN B N 1
ATOM 1591 C CA . GLN B 1 53 ? -20.297 -9.375 -8.172 1 98.31 53 GLN B CA 1
ATOM 1592 C C . GLN B 1 53 ? -19.547 -8.148 -7.641 1 98.31 53 GLN B C 1
ATOM 1594 O O . GLN B 1 53 ? -18.359 -8.234 -7.312 1 98.31 53 GLN B O 1
ATOM 1599 N N . LEU B 1 54 ? -20.25 -7.07 -7.543 1 98.69 54 LEU B N 1
ATOM 1600 C CA . LEU B 1 54 ? -19.688 -5.844 -6.984 1 98.69 54 LEU B CA 1
ATOM 1601 C C . LEU B 1 54 ? -19.781 -5.852 -5.461 1 98.69 54 LEU B C 1
ATOM 1603 O O . LEU B 1 54 ? -20.781 -6.277 -4.891 1 98.69 54 LEU B O 1
ATOM 1607 N N . HIS B 1 55 ? -18.719 -5.5 -4.805 1 98.75 55 HIS B N 1
ATOM 1608 C CA . HIS B 1 55 ? -18.703 -5.289 -3.361 1 98.75 55 HIS B CA 1
ATOM 1609 C C . HIS B 1 55 ? -18.031 -3.965 -3.008 1 98.75 55 HIS B C 1
ATOM 1611 O O . HIS B 1 55 ? -17.094 -3.541 -3.684 1 98.75 55 HIS B O 1
ATOM 1617 N N . GLU B 1 56 ? -18.516 -3.314 -1.958 1 98.62 56 GLU B N 1
ATOM 1618 C CA . GLU B 1 56 ? -17.969 -2.051 -1.473 1 98.62 56 GLU B CA 1
ATOM 1619 C C . GLU B 1 56 ? -17.703 -2.105 0.029 1 98.62 56 GLU B C 1
ATOM 1621 O O . GLU B 1 56 ? -18.484 -2.676 0.785 1 98.62 56 GLU B O 1
ATOM 1626 N N . GLU B 1 57 ? -16.625 -1.534 0.451 1 98.31 57 GLU B N 1
ATOM 1627 C CA . GLU B 1 57 ? -16.266 -1.481 1.865 1 98.31 57 GLU B CA 1
ATOM 1628 C C . GLU B 1 57 ? -15.398 -0.267 2.17 1 98.31 57 GLU B C 1
ATOM 1630 O O . GLU B 1 57 ? -14.594 0.153 1.334 1 98.31 57 GLU B O 1
ATOM 1635 N N . SER B 1 58 ? -15.555 0.339 3.35 1 97.75 58 SER B N 1
ATOM 1636 C CA . SER B 1 58 ? -14.773 1.492 3.783 1 97.75 58 SER B CA 1
ATOM 1637 C C . SER B 1 58 ? -13.555 1.061 4.59 1 97.75 58 SER B C 1
ATOM 1639 O O . SER B 1 58 ? -13.523 -0.041 5.141 1 97.75 58 SER B O 1
ATOM 1641 N N . SER B 1 59 ? -12.602 1.952 4.633 1 98 59 SER B N 1
ATOM 1642 C CA . SER B 1 59 ? -11.383 1.707 5.395 1 98 59 SER B CA 1
ATOM 1643 C C . SER B 1 59 ? -11.672 1.629 6.891 1 98 59 SER B C 1
ATOM 1645 O O . SER B 1 59 ? -12.656 2.191 7.367 1 98 59 SER B O 1
ATOM 1647 N N . GLN B 1 60 ? -10.875 0.902 7.598 1 96.75 60 GLN B N 1
ATOM 1648 C CA . GLN B 1 60 ? -10.867 0.898 9.055 1 96.75 60 GLN B CA 1
ATOM 1649 C C . GLN B 1 60 ? -9.969 2.008 9.609 1 96.75 60 GLN B C 1
ATOM 1651 O O . GLN B 1 60 ? -8.828 2.162 9.172 1 96.75 60 GLN B O 1
ATOM 1656 N N . VAL B 1 61 ? -10.43 2.777 10.523 1 94.19 61 VAL B N 1
ATOM 1657 C CA . VAL B 1 61 ? -9.688 3.904 11.086 1 94.19 61 VAL B CA 1
ATOM 1658 C C . VAL B 1 61 ? -9.156 3.537 12.469 1 94.19 61 VAL B C 1
ATOM 1660 O O . VAL B 1 61 ? -9.891 2.982 13.289 1 94.19 61 VAL B O 1
ATOM 1663 N N . HIS B 1 62 ? -7.887 3.705 12.664 1 93 62 HIS B N 1
ATOM 1664 C CA . HIS B 1 62 ? -7.234 3.525 13.961 1 93 62 HIS B CA 1
ATOM 1665 C C . HIS B 1 62 ? -6.523 4.801 14.398 1 93 62 HIS B C 1
ATOM 1667 O O . HIS B 1 62 ? -5.961 5.52 13.57 1 93 62 HIS B O 1
ATOM 1673 N N . ASN B 1 63 ? -6.559 5.141 15.664 1 92.31 63 ASN B N 1
ATOM 1674 C CA . ASN B 1 63 ? -5.848 6.266 16.266 1 92.31 63 ASN B CA 1
ATOM 1675 C C . ASN B 1 63 ? -4.895 5.801 17.359 1 92.31 63 ASN B C 1
ATOM 1677 O O . ASN B 1 63 ? -5.184 5.957 18.547 1 92.31 63 ASN B O 1
ATOM 1681 N N . PRO B 1 64 ? -3.711 5.242 17.016 1 90.12 64 PRO B N 1
ATOM 1682 C CA . PRO B 1 64 ? -2.811 4.645 18 1 90.12 64 PRO B CA 1
ATOM 1683 C C . PRO B 1 64 ? -2.201 5.68 18.953 1 90.12 64 PRO B C 1
ATOM 1685 O O . PRO B 1 64 ? -1.728 5.332 20.031 1 90.12 64 PRO B O 1
ATOM 1688 N N . ALA B 1 65 ? -2.076 6.941 18.562 1 90.31 65 ALA B N 1
ATOM 1689 C CA . ALA B 1 65 ? -1.544 8.039 19.359 1 90.31 65 ALA B CA 1
ATOM 1690 C C . ALA B 1 65 ? -2.193 9.367 18.969 1 90.31 65 ALA B C 1
ATOM 1692 O O . ALA B 1 65 ? -2.857 9.453 17.938 1 90.31 65 ALA B O 1
ATOM 1693 N N . PRO B 1 66 ? -2.004 10.266 19.859 1 90.19 66 PRO B N 1
ATOM 1694 C CA . PRO B 1 66 ? -2.535 11.578 19.484 1 90.19 66 PRO B CA 1
ATOM 1695 C C . PRO B 1 66 ? -2.02 12.055 18.125 1 90.19 66 PRO B C 1
ATOM 1697 O O . PRO B 1 66 ? -0.844 11.859 17.812 1 90.19 66 PRO B O 1
ATOM 1700 N N . SER B 1 67 ? -2.889 12.594 17.328 1 92.19 67 SER B N 1
ATOM 1701 C CA . SER B 1 67 ? -2.613 13.188 16.031 1 92.19 67 SER B CA 1
ATOM 1702 C C . SER B 1 67 ? -2.236 12.125 15 1 92.19 67 SER B C 1
ATOM 1704 O O . SER B 1 67 ? -1.785 12.453 13.898 1 92.19 67 SER B O 1
ATOM 1706 N N . VAL B 1 68 ? -2.283 10.883 15.375 1 92.31 68 VAL B N 1
ATOM 1707 C CA . VAL B 1 68 ? -1.977 9.812 14.43 1 92.31 68 VAL B CA 1
ATOM 1708 C C . VAL B 1 68 ? -3.268 9.133 13.984 1 92.31 68 VAL B C 1
ATOM 1710 O O . VAL B 1 68 ? -4.031 8.633 14.812 1 92.31 68 VAL B O 1
ATOM 1713 N N . VAL B 1 69 ? -3.539 9.234 12.727 1 90.31 69 VAL B N 1
ATOM 1714 C CA . VAL B 1 69 ? -4.672 8.539 12.125 1 90.31 69 VAL B CA 1
ATOM 1715 C C . VAL B 1 69 ? -4.176 7.543 11.086 1 90.31 69 VAL B C 1
ATOM 1717 O O . VAL B 1 69 ? -3.504 7.926 10.125 1 90.31 69 VAL B O 1
ATOM 1720 N N . VAL B 1 70 ? -4.469 6.27 11.344 1 92.06 70 VAL B N 1
ATOM 1721 C CA . VAL B 1 70 ? -4.098 5.227 10.398 1 92.06 70 VAL B CA 1
ATOM 1722 C C . VAL B 1 70 ? -5.355 4.59 9.812 1 92.06 70 VAL B C 1
ATOM 1724 O O . VAL B 1 70 ? -6.266 4.207 10.547 1 92.06 70 VAL B O 1
ATOM 1727 N N . GLN B 1 71 ? -5.465 4.605 8.555 1 95.25 71 GLN B N 1
ATOM 1728 C CA . GLN B 1 71 ? -6.547 3.914 7.863 1 95.25 71 GLN B CA 1
ATOM 1729 C C . GLN B 1 71 ? -6.027 2.703 7.094 1 95.25 71 GLN B C 1
ATOM 1731 O O . GLN B 1 71 ? -5.008 2.791 6.406 1 95.25 71 GLN B O 1
ATOM 1736 N N . THR B 1 72 ? -6.707 1.575 7.246 1 97.5 72 THR B N 1
ATOM 1737 C CA . THR B 1 72 ? -6.203 0.357 6.621 1 97.5 72 THR B CA 1
ATOM 1738 C C . THR B 1 72 ? -7.332 -0.416 5.949 1 97.5 72 THR B C 1
ATOM 1740 O O . THR B 1 72 ? -8.508 -0.173 6.223 1 97.5 72 THR B O 1
ATOM 1743 N N . MET B 1 73 ? -6.98 -1.229 5.047 1 98.19 73 MET B N 1
ATOM 1744 C CA . MET B 1 73 ? -7.797 -2.271 4.434 1 98.19 73 MET B CA 1
ATOM 1745 C C . MET B 1 73 ? -7.098 -3.625 4.504 1 98.19 73 MET B C 1
ATOM 1747 O O . MET B 1 73 ? -5.898 -3.693 4.777 1 98.19 73 MET B O 1
ATOM 1751 N N . ARG B 1 74 ? -7.883 -4.652 4.363 1 97.19 74 ARG B N 1
ATOM 1752 C CA . ARG B 1 74 ? -7.332 -6 4.352 1 97.19 74 ARG B CA 1
ATOM 1753 C C . ARG B 1 74 ? -7.141 -6.5 2.922 1 97.19 74 ARG B C 1
ATOM 1755 O O . ARG B 1 74 ? -7.965 -6.227 2.047 1 97.19 74 ARG B O 1
ATOM 1762 N N . GLY B 1 75 ? -6.086 -7.215 2.68 1 97.25 75 GLY B N 1
ATOM 1763 C CA . GLY B 1 75 ? -5.828 -7.918 1.433 1 97.25 75 GLY B CA 1
ATOM 1764 C C . GLY B 1 75 ? -5.652 -9.414 1.615 1 97.25 75 GLY B C 1
ATOM 1765 O O . GLY B 1 75 ? -5.273 -9.867 2.695 1 97.25 75 GLY B O 1
ATOM 1766 N N . PRO B 1 76 ? -5.938 -10.164 0.593 1 94.94 76 PRO B N 1
ATOM 1767 C CA . PRO B 1 76 ? -5.742 -11.609 0.707 1 94.94 76 PRO B CA 1
ATOM 1768 C C . PRO B 1 76 ? -4.266 -12.008 0.68 1 94.94 76 PRO B C 1
ATOM 1770 O O . PRO B 1 76 ? -3.447 -11.32 0.072 1 94.94 76 PRO B O 1
ATOM 1773 N N . ILE B 1 77 ? -3.988 -13.07 1.353 1 92.81 77 ILE B N 1
ATOM 1774 C CA . ILE B 1 77 ? -2.676 -13.688 1.214 1 92.81 77 ILE B CA 1
ATOM 1775 C C . ILE B 1 77 ? -2.631 -14.531 -0.061 1 92.81 77 ILE B C 1
ATOM 1777 O O . ILE B 1 77 ? -3.52 -15.352 -0.302 1 92.81 77 ILE B O 1
ATOM 1781 N N . MET B 1 78 ? -1.631 -14.328 -0.799 1 94.75 78 MET B N 1
ATOM 1782 C CA . MET B 1 78 ? -1.479 -15.062 -2.049 1 94.75 78 MET B CA 1
ATOM 1783 C C . MET B 1 78 ? -0.412 -16.141 -1.915 1 94.75 78 MET B C 1
ATOM 1785 O O . MET B 1 78 ? 0.559 -15.977 -1.175 1 94.75 78 MET B O 1
ATOM 1789 N N . LYS B 1 79 ? -0.637 -17.188 -2.584 1 94.62 79 LYS B N 1
ATOM 1790 C CA . LYS B 1 79 ? 0.349 -18.266 -2.682 1 94.62 79 LYS B CA 1
ATOM 1791 C C . LYS B 1 79 ? 1.08 -18.219 -4.02 1 94.62 79 LYS B C 1
ATOM 1793 O O . LYS B 1 79 ? 0.514 -17.781 -5.027 1 94.62 79 LYS B O 1
ATOM 1798 N N . GLN B 1 80 ? 2.254 -18.641 -3.941 1 95 80 GLN B N 1
ATOM 1799 C CA . GLN B 1 80 ? 3.061 -18.672 -5.156 1 95 80 GLN B CA 1
ATOM 1800 C C . GLN B 1 80 ? 3.258 -20.109 -5.637 1 95 80 GLN B C 1
ATOM 1802 O O . GLN B 1 80 ? 3.709 -20.969 -4.879 1 95 80 GLN B O 1
ATOM 1807 N N . TYR B 1 81 ? 2.939 -20.406 -6.875 1 96.69 81 TYR B N 1
ATOM 1808 C CA . TYR B 1 81 ? 3.131 -21.719 -7.488 1 96.69 81 TYR B CA 1
ATOM 1809 C C . TYR B 1 81 ? 4.055 -21.625 -8.695 1 96.69 81 TYR B C 1
ATOM 1811 O O . TYR B 1 81 ? 3.992 -20.656 -9.461 1 96.69 81 TYR B O 1
ATOM 1819 N N . ARG B 1 82 ? 4.859 -22.609 -8.898 1 95.62 82 ARG B N 1
ATOM 1820 C CA . ARG B 1 82 ? 5.699 -22.688 -10.086 1 95.62 82 ARG B CA 1
ATOM 1821 C C . ARG B 1 82 ? 4.895 -23.141 -11.297 1 95.62 82 ARG B C 1
ATOM 1823 O O . ARG B 1 82 ? 4.203 -24.172 -11.234 1 95.62 82 ARG B O 1
ATOM 1830 N N . VAL B 1 83 ? 5.051 -22.422 -12.344 1 96.81 83 VAL B N 1
ATOM 1831 C CA . VAL B 1 83 ? 4.332 -22.781 -13.555 1 96.81 83 VAL B CA 1
ATOM 1832 C C . VAL B 1 83 ? 5.043 -23.938 -14.258 1 96.81 83 VAL B C 1
ATOM 1834 O O . VAL B 1 83 ? 6.25 -23.875 -14.5 1 96.81 83 VAL B O 1
ATOM 1837 N N . LEU B 1 84 ? 4.324 -25 -14.523 1 96.19 84 LEU B N 1
ATOM 1838 C CA . LEU B 1 84 ? 4.867 -26.156 -15.219 1 96.19 84 LEU B CA 1
ATOM 1839 C C . LEU B 1 84 ? 4.438 -26.172 -16.688 1 96.19 84 LEU B C 1
ATOM 1841 O O . LEU B 1 84 ? 5.188 -26.625 -17.547 1 96.19 84 LEU B O 1
ATOM 1845 N N . ASP B 1 85 ? 3.232 -25.734 -16.922 1 96.12 85 ASP B N 1
ATOM 1846 C CA . ASP B 1 85 ? 2.686 -25.75 -18.266 1 96.12 85 ASP B CA 1
ATOM 1847 C C . ASP B 1 85 ? 1.485 -24.812 -18.391 1 96.12 85 ASP B C 1
ATOM 1849 O O . ASP B 1 85 ? 0.916 -24.391 -17.375 1 96.12 85 ASP B O 1
ATOM 1853 N N . LEU B 1 86 ? 1.196 -24.406 -19.625 1 96 86 LEU B N 1
ATOM 1854 C CA . LEU B 1 86 ? 0.003 -23.641 -19.969 1 96 86 LEU B CA 1
ATOM 1855 C C . LEU B 1 86 ? -0.875 -24.422 -20.953 1 96 86 LEU B C 1
ATOM 1857 O O . LEU B 1 86 ? -0.413 -24.828 -22.016 1 96 86 LEU B O 1
ATOM 1861 N N . GLN B 1 87 ? -2.145 -24.703 -20.562 1 92.44 87 GLN B N 1
ATOM 1862 C CA . GLN B 1 87 ? -3.023 -25.516 -21.391 1 92.44 87 GLN B CA 1
ATOM 1863 C C . GLN B 1 87 ? -4.438 -24.938 -21.422 1 92.44 87 GLN B C 1
ATOM 1865 O O . GLN B 1 87 ? -5.117 -24.875 -20.406 1 92.44 87 GLN B O 1
ATOM 1870 N N . ASP B 1 88 ? -4.965 -24.578 -22.609 1 92 88 ASP B N 1
ATOM 1871 C CA . ASP B 1 88 ? -6.359 -24.219 -22.859 1 92 88 ASP B CA 1
ATOM 1872 C C . ASP B 1 88 ? -6.844 -23.172 -21.875 1 92 88 ASP B C 1
ATOM 1874 O O . ASP B 1 88 ? -7.891 -23.344 -21.234 1 92 88 ASP B O 1
ATOM 1878 N N . GLY B 1 89 ? -6.117 -22.203 -21.562 1 92.88 89 GLY B N 1
ATOM 1879 C CA . GLY B 1 89 ? -6.543 -21.094 -20.719 1 92.88 89 GLY B CA 1
ATOM 1880 C C . GLY B 1 89 ? -6.32 -21.359 -19.25 1 92.88 89 GLY B C 1
ATOM 1881 O O . GLY B 1 89 ? -6.699 -20.531 -18.406 1 92.88 89 GLY B O 1
ATOM 1882 N N . ASN B 1 90 ? -5.746 -22.531 -18.938 1 97.19 90 ASN B N 1
ATOM 1883 C CA . ASN B 1 90 ? -5.426 -22.891 -17.562 1 97.19 90 ASN B CA 1
ATOM 1884 C C . ASN B 1 90 ? -3.928 -23.078 -17.359 1 97.19 90 ASN B C 1
ATOM 1886 O O . ASN B 1 90 ? -3.191 -23.297 -18.328 1 97.19 90 ASN B O 1
ATOM 1890 N N . VAL B 1 91 ? -3.557 -22.953 -16.109 1 97.75 91 VAL B N 1
ATOM 1891 C CA . VAL B 1 91 ? -2.152 -23.141 -15.75 1 97.75 91 VAL B CA 1
ATOM 1892 C C . VAL B 1 91 ? -1.974 -24.469 -15.008 1 97.75 91 VAL B C 1
ATOM 1894 O O . VAL B 1 91 ? -2.768 -24.797 -14.133 1 97.75 91 VAL B O 1
ATOM 1897 N N . VAL B 1 92 ? -1 -25.266 -15.445 1 98 92 VAL B N 1
ATOM 1898 C CA . VAL B 1 92 ? -0.5 -26.375 -14.641 1 98 92 VAL B CA 1
ATOM 1899 C C . VAL B 1 92 ? 0.636 -25.891 -13.742 1 98 92 VAL B C 1
ATOM 1901 O O . VAL B 1 92 ? 1.666 -25.422 -14.234 1 98 92 VAL B O 1
ATOM 1904 N N . ALA B 1 93 ? 0.407 -25.953 -12.453 1 97.75 93 ALA B N 1
ATOM 1905 C CA . ALA B 1 93 ? 1.376 -25.344 -11.547 1 97.75 93 ALA B CA 1
ATOM 1906 C C . ALA B 1 93 ? 1.68 -26.266 -10.367 1 97.75 93 ALA B C 1
ATOM 1908 O O . ALA B 1 93 ? 0.855 -27.109 -10 1 97.75 93 ALA B O 1
ATOM 1909 N N . MET B 1 94 ? 2.875 -26.016 -9.805 1 97.38 94 MET B N 1
ATOM 1910 C CA . MET B 1 94 ? 3.328 -26.828 -8.672 1 97.38 94 MET B CA 1
ATOM 1911 C C . MET B 1 94 ? 3.48 -25.969 -7.422 1 97.38 94 MET B C 1
ATOM 1913 O O . MET B 1 94 ? 4.07 -24.891 -7.473 1 97.38 94 MET B O 1
ATOM 1917 N N . THR B 1 95 ? 2.832 -26.469 -6.328 1 95.88 95 THR B N 1
ATOM 1918 C CA . THR B 1 95 ? 2.998 -25.812 -5.043 1 95.88 95 THR B CA 1
ATOM 1919 C C . THR B 1 95 ? 4.398 -26.047 -4.484 1 95.88 95 THR B C 1
ATOM 1921 O O . THR B 1 95 ? 5.145 -26.891 -5.004 1 95.88 95 THR B O 1
ATOM 1924 N N . GLU B 1 96 ? 4.746 -25.281 -3.455 1 91.19 96 GLU B N 1
ATOM 1925 C CA . GLU B 1 96 ? 6.043 -25.484 -2.812 1 91.19 96 GLU B CA 1
ATOM 1926 C C . GLU B 1 96 ? 6.145 -26.875 -2.205 1 91.19 96 GLU B C 1
ATOM 1928 O O . GLU B 1 96 ? 7.234 -27.438 -2.115 1 91.19 96 GLU B O 1
ATOM 1933 N N . THR B 1 97 ? 5.031 -27.422 -1.805 1 93.12 97 THR B N 1
ATOM 1934 C CA . THR B 1 97 ? 5.012 -28.734 -1.181 1 93.12 97 THR B CA 1
ATOM 1935 C C . THR B 1 97 ? 5.062 -29.844 -2.238 1 93.12 97 THR B C 1
ATOM 1937 O O . THR B 1 97 ? 5.066 -31.031 -1.906 1 93.12 97 THR B O 1
ATOM 1940 N N . GLY B 1 98 ? 5.062 -29.5 -3.477 1 94.94 98 GLY B N 1
ATOM 1941 C CA . GLY B 1 98 ? 5.238 -30.484 -4.539 1 94.94 98 GLY B CA 1
ATOM 1942 C C . GLY B 1 98 ? 3.93 -30.953 -5.148 1 94.94 98 GLY B C 1
ATOM 1943 O O . GLY B 1 98 ? 3.924 -31.75 -6.082 1 94.94 98 GLY B O 1
ATOM 1944 N N . ASP B 1 99 ? 2.797 -30.484 -4.586 1 95.75 99 ASP B N 1
ATOM 1945 C CA . ASP B 1 99 ? 1.507 -30.797 -5.195 1 95.75 99 ASP B CA 1
ATOM 1946 C C . ASP B 1 99 ? 1.345 -30.094 -6.535 1 95.75 99 ASP B C 1
ATOM 1948 O O . ASP B 1 99 ? 1.729 -28.922 -6.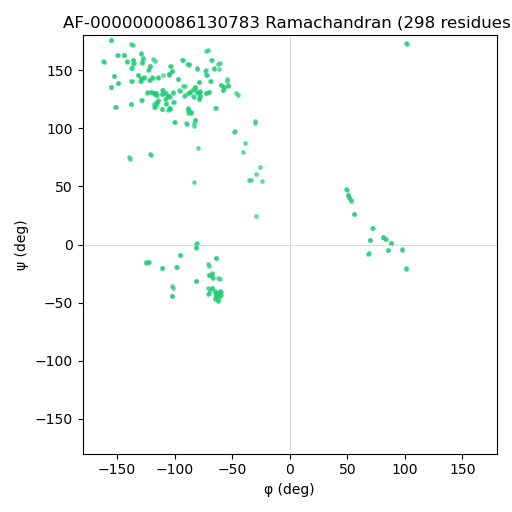68 1 95.75 99 ASP B O 1
ATOM 1952 N N . VAL B 1 100 ? 0.73 -30.828 -7.52 1 97.06 100 VAL B N 1
ATOM 1953 C CA . VAL B 1 100 ? 0.553 -30.234 -8.844 1 97.06 100 VAL B CA 1
ATOM 1954 C C . VAL B 1 100 ? -0.917 -29.891 -9.062 1 97.06 100 VAL B C 1
ATOM 1956 O O . VAL B 1 100 ? -1.797 -30.734 -8.883 1 97.06 100 VAL B O 1
ATOM 1959 N N . LYS B 1 101 ? -1.18 -28.609 -9.328 1 96.81 101 LYS B N 1
ATOM 1960 C CA . LYS B 1 101 ? -2.482 -28.141 -9.789 1 96.81 101 LYS B CA 1
ATOM 1961 C C . LYS B 1 101 ? -2.604 -28.25 -11.305 1 96.81 101 LYS B C 1
ATOM 1963 O O . LYS B 1 101 ? -1.903 -27.562 -12.047 1 96.81 101 LYS B O 1
ATOM 1968 N N . GLN B 1 102 ? -3.539 -29.156 -11.773 1 96.06 102 GLN B N 1
ATOM 1969 C CA . GLN B 1 102 ? -3.596 -29.484 -13.188 1 96.06 102 GLN B CA 1
ATOM 1970 C C . GLN B 1 102 ? -4.363 -28.438 -13.977 1 96.06 102 GLN B C 1
ATOM 1972 O O . GLN B 1 102 ? -4.125 -28.25 -15.172 1 96.06 102 GLN B O 1
ATOM 1977 N N . SER B 1 103 ? -5.34 -27.828 -13.328 1 96.69 103 SER B N 1
ATOM 1978 C CA . SER B 1 103 ? -6.199 -26.875 -14.031 1 96.69 103 SER B CA 1
ATOM 1979 C C . SER B 1 103 ? -6.488 -25.641 -13.18 1 96.69 103 SER B C 1
ATOM 1981 O O . SER B 1 103 ? -7.617 -25.453 -12.727 1 96.69 103 SER B O 1
ATOM 1983 N N . LEU B 1 104 ? -5.512 -24.781 -13.031 1 97.44 104 LEU B N 1
ATOM 1984 C CA . LEU B 1 104 ? -5.672 -23.531 -12.297 1 97.44 104 LEU B CA 1
ATOM 1985 C C . LEU B 1 104 ? -6.207 -22.422 -13.195 1 97.44 104 LEU B C 1
ATOM 1987 O O . LEU B 1 104 ? -5.551 -22.047 -14.164 1 97.44 104 LEU B O 1
ATOM 1991 N N . PRO B 1 105 ? -7.469 -21.953 -12.906 1 97.44 105 PRO B N 1
ATOM 1992 C CA . PRO B 1 105 ? -7.973 -20.859 -13.727 1 97.44 105 PRO B CA 1
ATOM 1993 C C . PRO B 1 105 ? -7.121 -19.594 -13.609 1 97.44 105 PRO B C 1
ATOM 1995 O O . PRO B 1 105 ? -6.445 -19.391 -12.602 1 97.44 105 PRO B O 1
ATOM 1998 N N . VAL B 1 106 ? -7.184 -18.75 -14.688 1 97.38 106 VAL B N 1
ATOM 1999 C CA . VAL B 1 106 ? -6.43 -17.5 -14.742 1 97.38 106 VAL B CA 1
ATOM 2000 C C . VAL B 1 106 ? -7.395 -16.312 -14.797 1 97.38 106 VAL B C 1
ATOM 2002 O O . VAL B 1 106 ? -8.359 -16.328 -15.57 1 97.38 106 VAL B O 1
ATOM 2005 N N . SER B 1 107 ? -7.102 -15.391 -13.914 1 95.19 107 SER B N 1
ATOM 2006 C CA . SER B 1 107 ? -7.922 -14.188 -13.906 1 95.19 107 SER B CA 1
ATOM 2007 C C . SER B 1 107 ? -7.969 -13.531 -15.281 1 95.19 107 SER B C 1
ATOM 2009 O O . SER B 1 107 ? -6.965 -13.508 -16 1 95.19 107 SER B O 1
ATOM 2011 N N . GLU B 1 108 ? -9.094 -13.031 -15.602 1 90.19 108 GLU B N 1
ATOM 2012 C CA . GLU B 1 108 ? -9.25 -12.352 -16.891 1 90.19 108 GLU B CA 1
ATOM 2013 C C . GLU B 1 108 ? -8.727 -10.922 -16.812 1 90.19 108 GLU B C 1
ATOM 2015 O O . GLU B 1 108 ? -8.641 -10.234 -17.844 1 90.19 108 GLU B O 1
ATOM 2020 N N . GLN B 1 109 ? -8.273 -10.562 -15.742 1 83.81 109 GLN B N 1
ATOM 2021 C CA . GLN B 1 109 ? -7.879 -9.172 -15.531 1 83.81 109 GLN B CA 1
ATOM 2022 C C . GLN B 1 109 ? -6.434 -8.945 -15.969 1 83.81 109 GLN B C 1
ATOM 2024 O O . GLN B 1 109 ? -5.645 -9.891 -16.047 1 83.81 109 GLN B O 1
ATOM 2029 N N . SER B 1 110 ? -6.109 -7.719 -16.328 1 85.69 110 SER B N 1
ATOM 2030 C CA . SER B 1 110 ? -4.766 -7.23 -16.641 1 85.69 110 SER B CA 1
ATOM 2031 C C . SER B 1 110 ? -4.117 -8.062 -17.734 1 85.69 110 SER B C 1
ATOM 2033 O O . SER B 1 110 ? -2.896 -8.242 -17.75 1 85.69 110 SER B O 1
ATOM 2035 N N . ASN B 1 111 ? -4.938 -8.688 -18.609 1 92.94 111 ASN B N 1
ATOM 2036 C CA . ASN B 1 111 ? -4.418 -9.492 -19.703 1 92.94 111 ASN B CA 1
ATOM 2037 C C . ASN B 1 111 ? -3.434 -10.547 -19.203 1 92.94 111 ASN B C 1
ATOM 2039 O O . ASN B 1 111 ? -2.412 -10.797 -19.859 1 92.94 111 ASN B O 1
ATOM 2043 N N . LEU B 1 112 ? -3.688 -11.086 -18.156 1 94.88 112 LEU B N 1
ATOM 2044 C CA . LEU B 1 112 ? -2.762 -11.977 -17.469 1 94.88 112 LEU B CA 1
ATOM 2045 C C . LEU B 1 112 ? -2.414 -13.18 -18.328 1 94.88 112 LEU B C 1
ATOM 2047 O O . LEU B 1 112 ? -1.251 -13.586 -18.406 1 94.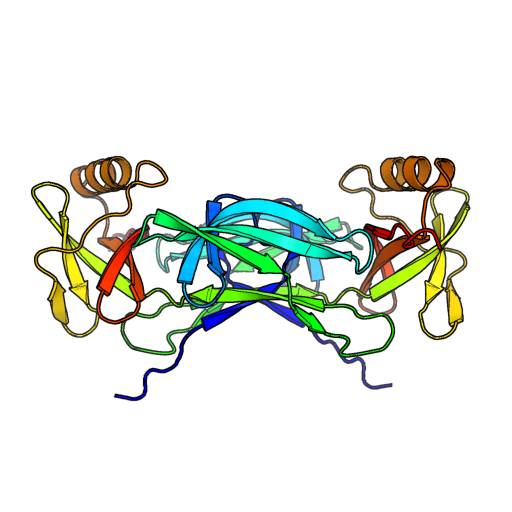88 112 LEU B O 1
ATOM 2051 N N . TRP B 1 113 ? -3.34 -13.758 -19.047 1 96.06 113 TRP B N 1
ATOM 2052 C CA . TRP B 1 113 ? -3.076 -14.953 -19.844 1 96.06 113 TRP B CA 1
ATOM 2053 C C . TRP B 1 113 ? -2.031 -14.664 -20.922 1 96.06 113 TRP B C 1
ATOM 2055 O O . TRP B 1 113 ? -1.109 -15.453 -21.125 1 96.06 113 TRP B O 1
ATOM 2065 N N . GLU B 1 114 ? -2.215 -13.594 -21.516 1 96.19 114 GLU B N 1
ATOM 2066 C CA . GLU B 1 114 ? -1.262 -13.219 -22.562 1 96.19 114 GLU B CA 1
ATOM 2067 C C . GLU B 1 114 ? 0.132 -13 -21.969 1 96.19 114 GLU B C 1
ATOM 2069 O O . GLU B 1 114 ? 1.13 -13.422 -22.562 1 96.19 114 GLU B O 1
ATOM 2074 N N . ARG B 1 115 ? 0.142 -12.312 -20.859 1 94.69 115 ARG B N 1
ATOM 2075 C CA . ARG B 1 115 ? 1.418 -12.062 -20.203 1 94.69 115 ARG B CA 1
ATOM 2076 C C . ARG B 1 115 ? 2.084 -13.375 -19.781 1 94.69 115 ARG B C 1
ATOM 2078 O O . ARG B 1 115 ? 3.285 -13.555 -20 1 94.69 115 ARG B O 1
ATOM 2085 N N . LEU B 1 116 ? 1.311 -14.273 -19.281 1 95 116 LEU B N 1
ATOM 2086 C CA . LEU B 1 116 ? 1.801 -15.586 -18.891 1 95 116 LEU B CA 1
ATOM 2087 C C . LEU B 1 116 ? 2.342 -16.344 -20.094 1 95 116 LEU B C 1
ATOM 2089 O O . LEU B 1 116 ? 3.438 -16.906 -20.031 1 95 116 LEU B O 1
ATOM 2093 N N . SER B 1 117 ? 1.613 -16.375 -21.125 1 95.38 117 SER B N 1
ATOM 2094 C CA . SER B 1 117 ? 1.993 -17.094 -22.328 1 95.38 117 SER B CA 1
ATOM 2095 C C . SER B 1 117 ? 3.303 -16.562 -22.906 1 95.38 117 SER B C 1
ATOM 2097 O O . SER B 1 117 ? 4.191 -17.344 -23.266 1 95.38 117 SER B O 1
ATOM 2099 N N . LYS B 1 118 ? 3.412 -15.297 -22.938 1 94.69 118 LYS B N 1
ATOM 2100 C CA . LYS B 1 118 ? 4.617 -14.672 -23.469 1 94.69 118 LYS B CA 1
ATOM 2101 C C . LYS B 1 118 ? 5.836 -15 -22.609 1 94.69 118 LYS B C 1
ATOM 2103 O O . LYS B 1 118 ? 6.891 -15.359 -23.125 1 94.69 118 LYS B O 1
ATOM 2108 N N . ALA B 1 119 ? 5.672 -14.875 -21.375 1 92.88 119 ALA B N 1
ATOM 2109 C CA . ALA B 1 119 ? 6.77 -15.156 -20.453 1 92.88 119 ALA B CA 1
ATOM 2110 C C . ALA B 1 119 ? 7.18 -16.625 -20.516 1 92.88 119 ALA B C 1
ATOM 2112 O O . ALA B 1 119 ? 8.367 -16.938 -20.484 1 92.88 119 ALA B O 1
ATOM 2113 N N . PHE B 1 120 ? 6.301 -17.484 -20.562 1 93.25 120 PHE B N 1
ATOM 2114 C CA . PHE B 1 120 ? 6.559 -18.922 -20.594 1 93.25 120 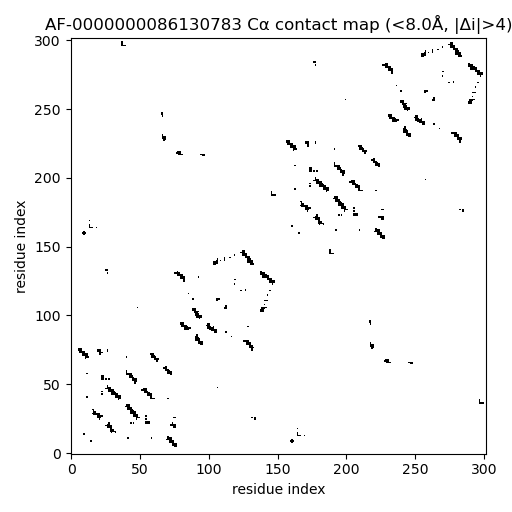PHE B CA 1
ATOM 2115 C C . PHE B 1 120 ? 7.289 -19.297 -21.875 1 93.25 120 PHE B C 1
ATOM 2117 O O . PHE B 1 120 ? 8.234 -20.094 -21.844 1 93.25 120 PHE B O 1
ATOM 2124 N N . ASP B 1 121 ? 6.887 -18.719 -22.938 1 92.06 121 ASP B N 1
ATOM 2125 C CA . ASP B 1 121 ? 7.473 -19.016 -24.234 1 92.06 121 ASP B CA 1
ATOM 2126 C C . ASP B 1 121 ? 8.898 -18.484 -24.328 1 92.06 121 ASP B C 1
ATOM 2128 O O . ASP B 1 121 ? 9.711 -19 -25.109 1 92.06 121 ASP B O 1
ATOM 2132 N N . SER B 1 122 ? 9.125 -17.5 -23.578 1 88 122 SER B N 1
ATOM 2133 C CA . SER B 1 122 ? 10.461 -16.922 -23.609 1 88 122 SER B CA 1
ATOM 2134 C C . SER B 1 122 ? 11.492 -17.844 -22.984 1 88 122 SER B C 1
ATOM 2136 O O . SER B 1 122 ? 12.688 -17.75 -23.281 1 88 122 SER B O 1
ATOM 2138 N N . GLY B 1 123 ? 11.18 -18.812 -22.203 1 76.06 123 GLY B N 1
ATOM 2139 C CA . GLY B 1 123 ? 12.031 -19.844 -21.625 1 76.06 123 GLY B CA 1
ATOM 2140 C C . GLY B 1 123 ? 13 -19.297 -20.594 1 76.06 123 GLY B C 1
ATOM 2141 O O . GLY B 1 123 ? 13.867 -20.031 -20.109 1 76.06 123 GLY B O 1
ATOM 2142 N N . ARG B 1 124 ? 13.125 -18.031 -20.406 1 66.19 124 ARG B N 1
ATOM 2143 C CA . ARG B 1 124 ? 14.148 -17.5 -19.516 1 66.19 124 ARG B CA 1
ATOM 2144 C C . ARG B 1 124 ? 13.617 -17.391 -18.078 1 66.19 124 ARG B C 1
ATOM 2146 O O . ARG B 1 124 ? 12.656 -16.672 -17.828 1 66.19 124 ARG B O 1
ATOM 2153 N N . GLY B 1 125 ? 14.016 -18.344 -17.156 1 70.69 125 GLY B N 1
ATOM 2154 C CA . GLY B 1 125 ? 13.773 -18.234 -15.727 1 70.69 125 GLY B CA 1
ATOM 2155 C C . GLY B 1 125 ? 12.594 -19.062 -15.258 1 70.69 125 GLY B C 1
ATOM 2156 O O . GLY B 1 125 ? 12 -19.812 -16.047 1 70.69 125 GLY B O 1
ATOM 2157 N N . SER B 1 126 ? 12.414 -19.109 -14.039 1 86.88 126 SER B N 1
ATOM 2158 C CA . SER B 1 126 ? 11.289 -19.797 -13.414 1 86.88 126 SER B CA 1
ATOM 2159 C C . SER B 1 126 ? 10.086 -18.875 -13.289 1 86.88 126 SER B C 1
ATOM 2161 O O . SER B 1 126 ? 10.188 -17.781 -12.742 1 86.88 126 SER B O 1
ATOM 2163 N N . LEU B 1 127 ? 9.031 -19.297 -13.992 1 93.06 127 LEU B N 1
ATOM 2164 C CA . LEU B 1 127 ? 7.781 -18.547 -13.953 1 93.06 127 LEU B CA 1
ATOM 2165 C C . LEU B 1 127 ? 6.902 -19.016 -12.797 1 93.06 127 LEU B C 1
ATOM 2167 O O . LEU B 1 127 ? 6.734 -20.219 -12.586 1 93.06 127 LEU B O 1
ATOM 2171 N N . ARG B 1 128 ? 6.457 -18.047 -12.055 1 94.12 128 ARG B N 1
ATOM 2172 C CA . ARG B 1 128 ? 5.551 -18.328 -10.945 1 94.12 128 ARG B CA 1
ATOM 2173 C C . ARG B 1 128 ? 4.246 -17.547 -11.094 1 94.12 128 ARG B C 1
ATOM 2175 O O . ARG B 1 128 ? 4.227 -16.469 -11.68 1 94.12 128 ARG B O 1
ATOM 2182 N N . VAL B 1 129 ? 3.195 -18.141 -10.57 1 96.62 129 VAL B N 1
ATOM 2183 C CA . VAL B 1 129 ? 1.923 -17.422 -10.5 1 96.62 129 VAL B CA 1
ATOM 2184 C C . VAL B 1 129 ? 1.551 -17.172 -9.039 1 96.62 129 VAL B C 1
ATOM 2186 O O . VAL B 1 129 ? 1.858 -18 -8.164 1 96.62 129 VAL B O 1
ATOM 2189 N N . LEU B 1 130 ? 0.952 -16.031 -8.797 1 96.06 130 LEU B N 1
ATOM 2190 C CA . LEU B 1 130 ? 0.343 -15.711 -7.512 1 96.06 130 LEU B CA 1
ATOM 2191 C C . LEU B 1 130 ? -1.128 -16.109 -7.492 1 96.06 130 LEU B C 1
ATOM 2193 O O . LEU B 1 130 ? -1.886 -15.758 -8.398 1 96.06 130 LEU B O 1
ATOM 2197 N N . VAL B 1 131 ? -1.468 -16.828 -6.512 1 96.88 131 VAL B N 1
ATOM 2198 C CA . VAL B 1 131 ? -2.764 -17.5 -6.5 1 96.88 131 VAL B CA 1
ATOM 2199 C C . VAL B 1 131 ? -3.574 -17.047 -5.293 1 96.88 131 VAL B C 1
ATOM 2201 O O . VAL B 1 131 ? -3.068 -17.031 -4.168 1 96.88 131 VAL B O 1
ATOM 2204 N N . VAL B 1 132 ? -4.824 -16.672 -5.496 1 96.12 132 VAL B N 1
ATOM 2205 C CA . VAL B 1 132 ? -5.777 -16.375 -4.434 1 96.12 132 VAL B CA 1
ATOM 2206 C C . VAL B 1 132 ? -6.633 -17.609 -4.145 1 96.12 132 VAL B C 1
ATOM 2208 O O . VAL B 1 132 ? -7.09 -18.281 -5.07 1 96.12 132 VAL B O 1
ATOM 2211 N N . HIS B 1 133 ? -6.734 -17.875 -2.881 1 94.44 133 HIS B N 1
ATOM 2212 C CA . HIS B 1 133 ? -7.613 -18.953 -2.406 1 94.44 133 HIS B CA 1
ATOM 2213 C C . HIS B 1 133 ? -8.805 -18.375 -1.645 1 94.44 133 HIS B C 1
ATOM 2215 O O . HIS B 1 133 ? -8.633 -17.562 -0.735 1 94.44 133 HIS B O 1
ATOM 2221 N N . HIS B 1 134 ? -9.984 -18.844 -2.053 1 93.69 134 HIS B N 1
ATOM 2222 C CA . HIS B 1 134 ? -11.18 -18.375 -1.359 1 93.69 134 HIS B CA 1
ATOM 2223 C C . HIS B 1 134 ? -12.289 -19.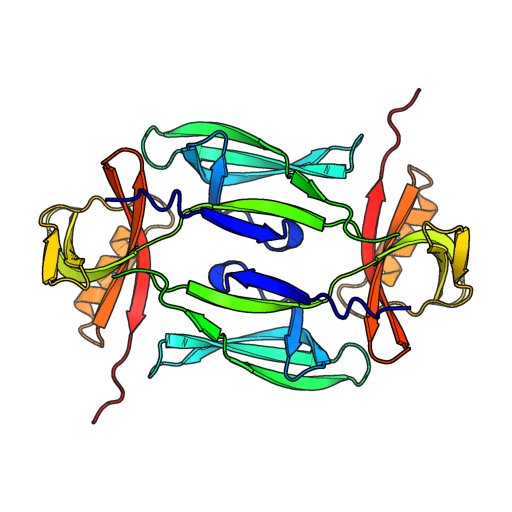422 -1.412 1 93.69 134 HIS B C 1
ATOM 2225 O O . HIS B 1 134 ? -12.758 -19.766 -2.494 1 93.69 134 HIS B O 1
ATOM 2231 N N . HIS B 1 135 ? -12.664 -19.859 -0.177 1 91.94 135 HIS B N 1
ATOM 2232 C CA . HIS B 1 135 ? -13.75 -20.828 -0.015 1 91.94 135 HIS B CA 1
ATOM 2233 C C . HIS B 1 135 ? -13.57 -22.016 -0.945 1 91.94 135 HIS B C 1
ATOM 2235 O O . HIS B 1 135 ? -14.492 -22.391 -1.666 1 91.94 135 HIS B O 1
ATOM 2241 N N . GLY B 1 136 ? -12.391 -22.578 -0.983 1 91.12 136 GLY B N 1
ATOM 2242 C CA . GLY B 1 136 ? -12.102 -23.812 -1.688 1 91.12 136 GLY B CA 1
ATOM 2243 C C . GLY B 1 136 ? -11.789 -23.609 -3.158 1 91.12 136 GLY B C 1
ATOM 2244 O O . GLY B 1 136 ? -11.461 -24.562 -3.871 1 91.12 136 GLY B O 1
ATOM 2245 N N . LYS B 1 137 ? -11.906 -22.453 -3.562 1 94.69 137 LYS B N 1
ATOM 2246 C CA . LYS B 1 137 ? -11.562 -22.125 -4.941 1 94.69 137 LYS B CA 1
ATOM 2247 C C . LYS B 1 137 ? -10.219 -21.406 -5.02 1 94.69 137 LYS B C 1
ATOM 2249 O O . LYS B 1 137 ? -9.766 -20.828 -4.031 1 94.69 137 LYS B O 1
ATOM 2254 N N . GLU B 1 138 ? -9.562 -21.547 -6.195 1 96.06 138 GLU B N 1
ATOM 2255 C CA . GLU B 1 138 ? -8.281 -20.891 -6.43 1 96.06 138 GLU B CA 1
ATOM 2256 C C . GLU B 1 138 ? -8.219 -20.281 -7.824 1 96.06 138 GLU B C 1
ATOM 2258 O O . GLU B 1 138 ? -8.898 -20.734 -8.742 1 96.06 138 GLU B O 1
ATOM 2263 N N . MET B 1 139 ? -7.43 -19.266 -7.879 1 96.75 139 MET B N 1
ATOM 2264 C CA . MET B 1 139 ? -7.273 -18.578 -9.156 1 96.75 139 MET B CA 1
ATOM 2265 C C . MET B 1 139 ? -5.934 -17.844 -9.219 1 96.75 139 MET B C 1
ATOM 2267 O O . MET B 1 139 ? -5.52 -17.219 -8.242 1 96.75 139 MET B O 1
ATOM 2271 N N . ALA B 1 140 ? -5.246 -17.984 -10.383 1 97.62 140 ALA B N 1
ATOM 2272 C CA . ALA B 1 140 ? -4.059 -17.172 -10.617 1 97.62 140 ALA B CA 1
ATOM 2273 C C . ALA B 1 140 ? -4.445 -15.719 -10.906 1 97.62 140 ALA B C 1
ATOM 2275 O O . ALA B 1 140 ? -5.246 -15.453 -11.805 1 97.62 140 ALA B O 1
ATOM 2276 N N . VAL B 1 141 ? -3.787 -14.789 -10.195 1 96.94 141 VAL B N 1
ATOM 2277 C CA . VAL B 1 141 ? -4.242 -13.406 -10.328 1 96.94 141 VAL B CA 1
ATOM 2278 C C . VAL B 1 141 ? -3.074 -12.516 -10.75 1 96.94 141 VAL B C 1
ATOM 2280 O O . VAL B 1 141 ? -3.275 -11.367 -11.148 1 96.94 141 VAL B O 1
ATOM 2283 N N . ASP B 1 142 ? -1.907 -12.977 -10.633 1 95.44 142 ASP B N 1
ATOM 2284 C CA . ASP B 1 142 ? -0.706 -12.273 -11.07 1 95.44 142 ASP B CA 1
ATOM 2285 C C . ASP B 1 142 ? 0.431 -13.25 -11.359 1 95.44 142 ASP B C 1
ATOM 2287 O O . ASP B 1 142 ? 0.274 -14.461 -11.18 1 95.44 142 ASP B O 1
ATOM 2291 N N . MET B 1 143 ? 1.604 -12.711 -11.867 1 93.31 143 MET B N 1
ATOM 2292 C CA . MET B 1 143 ? 2.752 -13.562 -12.172 1 93.31 143 MET B CA 1
ATOM 2293 C C . MET B 1 143 ? 4.059 -12.867 -11.797 1 93.31 143 MET B C 1
ATOM 2295 O O . MET B 1 143 ? 4.094 -11.648 -11.633 1 93.31 143 MET B O 1
ATOM 2299 N N . LYS B 1 144 ? 5.074 -13.656 -11.594 1 89.5 144 LYS B N 1
ATOM 2300 C CA . LYS B 1 144 ? 6.445 -13.203 -11.391 1 89.5 144 LYS B CA 1
ATOM 2301 C C . LYS B 1 144 ? 7.434 -14.078 -12.156 1 89.5 144 LYS B C 1
ATOM 2303 O O . LYS B 1 144 ? 7.254 -15.297 -12.242 1 89.5 144 LYS B O 1
ATOM 2308 N N . VAL B 1 145 ? 8.414 -13.43 -12.703 1 87.12 145 VAL B N 1
ATOM 2309 C CA . VAL B 1 145 ? 9.5 -14.141 -13.367 1 87.12 145 VAL B CA 1
ATOM 2310 C C . VAL B 1 145 ? 10.75 -14.117 -12.484 1 87.12 145 VAL B C 1
ATOM 2312 O O . VAL B 1 145 ? 11.234 -13.047 -12.125 1 87.12 145 VAL B O 1
ATOM 2315 N N . LEU B 1 146 ? 11.227 -15.305 -12.031 1 81.31 146 LEU B N 1
ATOM 2316 C CA . LEU B 1 146 ? 12.445 -15.398 -11.234 1 81.31 146 LEU B CA 1
ATOM 2317 C C . LEU B 1 146 ? 13.625 -15.844 -12.102 1 81.31 146 LEU B C 1
ATOM 2319 O O . LEU B 1 146 ? 13.578 -16.906 -12.727 1 81.31 146 LEU B O 1
ATOM 2323 N N . HIS B 1 147 ? 14.539 -14.93 -12.445 1 74.19 147 HIS B N 1
ATOM 2324 C CA . HIS B 1 147 ? 15.688 -15.266 -13.281 1 74.19 147 HIS B CA 1
ATOM 2325 C C . HIS B 1 147 ? 16.812 -15.867 -12.453 1 74.19 147 HIS B C 1
ATOM 2327 O O . HIS B 1 147 ? 17.094 -15.398 -11.352 1 74.19 147 HIS B O 1
ATOM 2333 N N . GLY B 1 148 ? 17.062 -17.203 -12.43 1 57.56 148 GLY B N 1
ATOM 2334 C CA . GLY B 1 148 ? 18.203 -17.828 -11.781 1 57.56 148 GLY B CA 1
ATOM 2335 C C . GLY B 1 148 ? 19.5 -17.109 -12.055 1 57.56 148 GLY B C 1
ATOM 2336 O O . GLY B 1 148 ? 19.625 -16.375 -13.039 1 57.56 148 GLY B O 1
ATOM 2337 N N . SER B 1 149 ? 20.25 -16.781 -10.906 1 46.88 149 SER B N 1
ATOM 2338 C CA . SER B 1 149 ? 21.656 -16.453 -11.18 1 46.88 149 SER B CA 1
ATOM 2339 C C . SER B 1 149 ? 22.297 -17.484 -12.094 1 46.88 149 SER B C 1
ATOM 2341 O O . SER B 1 149 ? 22.047 -18.688 -11.961 1 46.88 149 SER B O 1
ATOM 2343 N N . SER B 1 150 ? 22.406 -17.266 -13.391 1 38.97 150 SER B N 1
ATOM 2344 C CA . SER B 1 150 ? 23.312 -18.141 -14.133 1 38.97 150 SER B CA 1
ATOM 2345 C C . SER B 1 150 ? 24.469 -18.625 -13.25 1 38.97 150 SER B C 1
ATOM 2347 O O . SER B 1 150 ? 25.172 -17.812 -12.648 1 38.97 150 SER B O 1
ATOM 2349 N N . LEU B 1 151 ? 24.422 -19.969 -12.828 1 32.12 151 LEU B N 1
ATOM 2350 C CA . LEU B 1 151 ? 25.719 -20.531 -12.453 1 32.12 151 LEU B CA 1
ATOM 2351 C C . LEU B 1 151 ? 26.719 -20.406 -13.594 1 32.12 151 LEU B C 1
ATOM 2353 O O . LEU B 1 151 ? 26.344 -20.5 -14.766 1 32.12 151 LEU B O 1
#

Organism: Cryphonectria parasitica (strain ATCC 38755 / EP155) (NCBI:txid660469)

Foldseek 3Di:
DPVVVPKDKAFPVPDDQQDWFQAPNATWGFHDWDADPVPRWIKTWTAGQPPRDIGIDTWDWDDPDPPDITTIGIGFDWAKWWFDDDDDQATFTAHPVGDTDHGAHEGPPPVASVVVVVVVVVVAAIKMFIWGDHPRHIHGYHIDGHGPPPD/DPPCQPWDKAFPVPDDQQDWFQAPNATWGFHDWDADPVPRWIKTWTAGQPPRDIGIDTWDWDDPDPPDITTIGIGGDWAKWWFDDDDDQATFTAHPVGDTDHGAHEGPPPVASVVVVVVVVVVAAIKMFIWGDHPRHIHGYHIDGHGPPPD

Secondary structure (DSSP, 8-state):
------EEEEEGGG--TT-EEEETTEEEEEEEEEE-TTT--EEEEEEETTT--EEEEEPEEE--STTB-EEEEEEE-EEEEEEEEEETTEEEEE-TTS-EEEEEEB-SGGGHHHHHHHHHHH--SEEEEEEEEETTEEEEEEEEEE-----/-------EEEEGGG--TT-EEEETTEEEEEEEEEE-TTT--EEEEEEETTT--EEEEEPEEE--STTB-EEEEEE--EEEEEEEEEETTEEEEE-TTS-EEEEEEB-SGGGHHHHHHHHHHH--SEEEEEEEEETTEEEEEEEEEE-----

Radius of gyration: 21.63 Å; Cα contacts (8 Å, |Δi|>4): 677; chains: 2; bounding box: 51×63×50 Å

Solvent-accessible surface area (backbone atoms only — not comparable to full-atom values): 16682 Å² total; per-residue (Å²): 127,81,72,64,84,50,60,42,69,34,54,46,92,47,63,52,76,67,41,62,30,45,30,86,89,33,58,14,36,27,73,42,75,48,67,38,48,72,78,57,38,43,33,40,32,20,38,24,72,84,80,64,44,78,36,63,40,63,44,46,79,45,66,92,45,89,31,26,70,46,42,30,42,45,22,71,52,45,32,44,25,41,57,76,47,78,55,96,77,21,34,22,27,30,39,70,88,65,51,71,42,76,72,35,43,56,41,82,56,91,55,38,62,60,52,50,51,53,53,61,72,62,66,74,49,51,45,31,32,32,28,44,71,57,95,93,40,64,32,31,72,48,73,50,79,36,38,67,66,80,126,128,79,73,72,79,52,60,43,69,33,53,46,92,46,64,52,76,67,42,64,29,46,30,87,87,33,59,14,35,28,73,44,77,48,67,38,49,72,79,58,38,43,32,38,34,20,37,24,75,84,79,63,45,78,38,62,41,66,44,48,80,43,65,93,46,89,32,27,70,46,44,31,43,46,22,71,53,45,32,43,25,40,57,75,45,81,55,97,78,21,33,21,28,30,40,70,88,65,52,73,42,78,71,35,42,55,40,82,57,90,55,39,62,60,54,50,52,53,53,60,70,63,65,74,48,50,44,32,32,32,27,44,70,57,96,92,40,66,33,32,73,49,73,49,76,37,38,67,65,81,126